Protein AF-A0A8X6H5U4-F1 (afdb_monomer_lite)

pLDDT: mean 85.16, std 11.19, range [46.5, 97.88]

Foldseek 3Di:
DDWDAAPVDGDIDPDPVVNQVCCCPPVVDRDADWAAALVDGDTHRDPVRNQVCCCVVVVFHFDKDKDKDQAPVVVVVVQVVCCVVQVWHWAFPDDWDQDPQRKTKTKTATQQAAADDPPDPDPDPADPVGDSHSNHGWSFMWIWIQHPSRMIMIITGHDTGNDDRDNVSHDDDPVNVVVVVVCVVVVPPPVVVVVVVVVVD

Secondary structure (DSSP, 8-state):
---EE-SSSS-EESSHHHHHHHHHHHS-------EE-SSSS-EESSHHHHHHHHHHHH-----EEEEEESSHHHHHHHHHHHHHHTT--EE--S--EE-TTS-EEEEEEETT-B-----SS------TT--S--SB----EEEEEE-TT--EEEEEE----S----GGGSPPPHHHHHHHHHHHHTT--HHHHHHHHHTT-

Radius of gyration: 21.51 Å; chains: 1; bounding box: 61×46×47 Å

Sequence (201 aa):
MGSFKCVECDKTFSTVSYLYRHAKLIHKVSINKQVRCNICSVELISKKALEDHVDLAHNITIEKDTHNFNTLEDFKLWKETIEKQTTSLYVKNTGSKSDKTGGTIAYFYCHRNGYYNTAGDKKRNMEMAGSNKINGNCPSKMKVYEDMESKVTVEFTKTRVGHGINLGRMKITREEKEDIARKLENKIPIEAILDDIRNSV

Organism: Trichonephila clavata (NCBI:txid2740835)

Structure (mmCIF, N/CA/C/O backbone):
data_AF-A0A8X6H5U4-F1
#
_entry.id   AF-A0A8X6H5U4-F1
#
loop_
_atom_site.group_PDB
_atom_site.id
_atom_site.type_symbol
_atom_site.label_atom_id
_atom_site.label_alt_id
_atom_site.label_comp_id
_atom_site.label_asym_id
_atom_site.label_entity_id
_atom_site.label_seq_id
_atom_site.pdbx_PDB_ins_code
_atom_site.Cartn_x
_atom_site.Cartn_y
_atom_site.Cartn_z
_atom_site.occupancy
_atom_site.B_iso_or_equiv
_atom_site.auth_seq_id
_atom_site.auth_comp_id
_atom_site.auth_asym_id
_atom_site.auth_atom_id
_atom_site.pdbx_PDB_model_num
ATOM 1 N N . MET A 1 1 ? 22.914 -20.103 6.605 1.00 47.78 1 MET A N 1
ATOM 2 C CA . MET A 1 1 ? 22.941 -18.774 5.947 1.00 47.78 1 MET A CA 1
ATOM 3 C C . MET A 1 1 ? 23.185 -19.001 4.464 1.00 47.78 1 MET A C 1
ATOM 5 O O . MET A 1 1 ? 24.172 -19.644 4.145 1.00 47.78 1 MET A O 1
ATOM 9 N N . GLY A 1 2 ? 22.284 -18.570 3.578 1.00 61.31 2 GLY A N 1
ATOM 10 C CA . GLY A 1 2 ? 22.500 -18.711 2.131 1.00 61.31 2 GLY A CA 1
ATOM 11 C C . GLY A 1 2 ? 23.544 -17.708 1.634 1.00 61.31 2 GLY A C 1
ATOM 12 O O . GLY A 1 2 ? 23.482 -16.540 2.012 1.00 61.31 2 GLY A O 1
ATOM 13 N N . SER A 1 3 ? 24.504 -18.156 0.824 1.00 82.12 3 SER A N 1
ATOM 14 C CA . SER A 1 3 ? 25.448 -17.293 0.108 1.00 82.12 3 SER A CA 1
ATOM 15 C C . SER A 1 3 ? 24.940 -17.021 -1.312 1.00 82.12 3 SER A C 1
ATOM 17 O O . SER A 1 3 ? 24.293 -17.866 -1.927 1.00 82.12 3 SER A O 1
ATOM 19 N N . PHE A 1 4 ? 25.208 -15.824 -1.837 1.00 87.69 4 PHE A N 1
ATOM 20 C CA . PHE A 1 4 ? 24.805 -15.413 -3.185 1.00 87.69 4 PHE A CA 1
ATOM 21 C C . PHE A 1 4 ? 26.043 -15.325 -4.077 1.00 87.69 4 PHE A C 1
ATOM 23 O O . PHE A 1 4 ? 26.918 -14.493 -3.826 1.00 87.69 4 PHE A O 1
ATOM 30 N N . LYS A 1 5 ? 26.135 -16.196 -5.087 1.00 91.06 5 LYS A N 1
ATOM 31 C CA . LYS A 1 5 ? 27.271 -16.269 -6.018 1.00 91.06 5 LYS A CA 1
ATOM 32 C C . LYS A 1 5 ? 27.076 -15.308 -7.194 1.00 91.06 5 LYS A C 1
ATOM 34 O O . LYS A 1 5 ? 25.962 -15.169 -7.697 1.00 91.06 5 LYS A O 1
ATOM 39 N N . CYS A 1 6 ? 28.146 -14.639 -7.613 1.00 90.19 6 CYS A N 1
ATOM 40 C CA . CYS A 1 6 ? 28.154 -13.878 -8.857 1.00 90.19 6 CYS A CA 1
ATOM 41 C C . CYS A 1 6 ? 28.125 -14.821 -10.066 1.00 90.19 6 CYS A C 1
ATOM 43 O O . CYS A 1 6 ? 28.680 -15.913 -10.025 1.00 90.19 6 CYS A O 1
ATOM 45 N N . VAL A 1 7 ? 27.441 -14.412 -11.134 1.00 88.19 7 VAL A N 1
ATOM 46 C CA . VAL A 1 7 ? 27.374 -15.192 -12.382 1.00 88.19 7 VAL A CA 1
ATOM 47 C C . VAL A 1 7 ? 28.554 -14.896 -13.310 1.00 88.19 7 VAL A C 1
ATOM 49 O O . VAL A 1 7 ? 28.937 -15.747 -14.097 1.00 88.19 7 VAL A O 1
ATOM 52 N N . GLU A 1 8 ? 29.172 -13.723 -13.151 1.00 90.69 8 GLU A N 1
ATOM 53 C CA . GLU A 1 8 ? 30.307 -13.258 -13.958 1.00 90.69 8 GLU A CA 1
ATOM 54 C C . GLU A 1 8 ? 31.671 -13.566 -13.306 1.00 90.69 8 GLU A C 1
ATOM 56 O O . GLU A 1 8 ? 32.719 -13.337 -13.906 1.00 90.69 8 GLU A O 1
ATOM 61 N N . CYS A 1 9 ? 31.688 -14.027 -12.048 1.00 93.50 9 CYS A N 1
ATOM 62 C CA . CYS A 1 9 ? 32.903 -14.475 -11.362 1.00 93.50 9 CYS A CA 1
ATOM 63 C C . CYS A 1 9 ? 32.597 -15.378 -10.158 1.00 93.50 9 CYS A C 1
ATOM 65 O O . CYS A 1 9 ? 31.467 -15.458 -9.688 1.00 93.50 9 CYS A O 1
ATOM 67 N N . ASP A 1 10 ? 33.621 -15.996 -9.570 1.00 92.25 10 ASP A N 1
ATOM 68 C CA . ASP A 1 10 ? 33.448 -16.926 -8.446 1.00 92.25 10 ASP A CA 1
ATOM 69 C C . ASP A 1 10 ? 33.247 -16.272 -7.068 1.00 92.25 10 ASP A C 1
ATOM 71 O O . ASP A 1 10 ? 33.235 -16.958 -6.045 1.00 92.25 10 ASP A O 1
ATOM 75 N N . LYS A 1 11 ? 33.048 -14.949 -7.000 1.00 92.88 11 LYS A N 1
ATOM 76 C CA . LYS A 1 11 ? 32.816 -14.271 -5.717 1.00 92.88 11 LYS A CA 1
ATOM 77 C C . LYS A 1 11 ? 31.435 -14.594 -5.147 1.00 92.88 11 LYS A C 1
ATOM 79 O O . LYS A 1 11 ? 30.414 -14.501 -5.827 1.00 92.88 11 LYS A O 1
ATOM 84 N N . THR A 1 12 ? 31.407 -14.879 -3.849 1.00 94.00 12 THR A N 1
ATOM 85 C CA . THR A 1 12 ? 30.191 -15.090 -3.053 1.00 94.00 12 THR A CA 1
ATOM 86 C C . THR A 1 12 ? 29.994 -13.993 -2.019 1.00 94.00 12 THR A C 1
ATOM 88 O O . THR A 1 12 ? 30.946 -13.520 -1.401 1.00 94.00 12 THR A O 1
ATOM 91 N N . PHE A 1 13 ? 28.736 -13.625 -1.787 1.00 92.81 13 PHE A N 1
ATOM 92 C CA . PHE A 1 13 ? 28.345 -12.554 -0.875 1.00 92.81 13 PHE A CA 1
ATOM 93 C C . PHE A 1 13 ? 27.342 -13.050 0.166 1.00 92.81 13 PHE A C 1
ATOM 95 O O . PHE A 1 13 ? 26.523 -13.927 -0.105 1.00 92.81 13 PHE A O 1
ATOM 102 N N . SER A 1 14 ? 27.375 -12.448 1.356 1.00 91.12 14 SER A N 1
ATOM 103 C CA . SER A 1 14 ? 26.458 -12.763 2.461 1.00 91.12 14 SER A CA 1
ATOM 104 C C . SER A 1 14 ? 25.046 -12.204 2.265 1.00 91.12 14 SER A C 1
ATOM 106 O O . SER A 1 14 ? 24.105 -12.658 2.909 1.00 91.12 14 SER A O 1
ATOM 108 N N . THR A 1 15 ? 24.878 -11.215 1.380 1.00 86.75 15 THR A N 1
ATOM 109 C CA . THR A 1 15 ? 23.574 -10.637 1.041 1.00 86.75 15 THR A CA 1
ATOM 110 C C . THR A 1 15 ? 23.470 -10.345 -0.451 1.00 86.75 15 THR A C 1
ATOM 112 O O . THR A 1 15 ? 24.461 -10.027 -1.115 1.00 86.75 15 THR A O 1
ATOM 115 N N . VAL A 1 16 ? 22.239 -10.379 -0.959 1.00 85.38 16 VAL A N 1
ATOM 116 C CA . VAL A 1 16 ? 21.905 -10.009 -2.341 1.00 85.38 16 VAL A CA 1
ATOM 117 C C . VAL A 1 16 ? 22.344 -8.575 -2.662 1.00 85.38 16 VAL A C 1
ATOM 119 O O . VAL A 1 16 ? 22.882 -8.317 -3.733 1.00 85.38 16 VAL A O 1
ATOM 122 N N . SER A 1 17 ? 22.181 -7.637 -1.723 1.00 87.12 17 SER A N 1
ATOM 123 C CA . SER A 1 17 ? 22.565 -6.233 -1.918 1.00 87.12 17 SER A CA 1
ATOM 124 C C . SER A 1 17 ? 24.063 -6.066 -2.184 1.00 87.12 17 SER A C 1
ATOM 126 O O . SER A 1 17 ? 24.455 -5.256 -3.025 1.00 87.12 17 SER A O 1
ATOM 128 N N . TYR A 1 18 ? 24.911 -6.842 -1.497 1.00 90.44 18 TYR A N 1
ATOM 129 C CA . TYR A 1 18 ? 26.354 -6.821 -1.742 1.00 90.44 18 TYR A CA 1
ATOM 130 C C . TYR A 1 18 ? 26.725 -7.437 -3.085 1.00 90.44 18 TYR A C 1
ATOM 132 O O . TYR A 1 18 ? 27.570 -6.868 -3.776 1.00 90.44 18 TYR A O 1
ATOM 140 N N . LEU A 1 19 ? 26.054 -8.522 -3.484 1.00 91.44 19 LEU A N 1
ATOM 141 C CA . LEU A 1 19 ? 26.209 -9.087 -4.821 1.00 91.44 19 LEU A CA 1
ATOM 142 C C . LEU A 1 19 ? 25.845 -8.057 -5.901 1.00 91.44 19 LEU A C 1
ATOM 144 O O . LEU A 1 19 ? 26.626 -7.839 -6.819 1.00 91.44 19 LEU A O 1
ATOM 148 N N . TYR A 1 20 ? 24.696 -7.387 -5.781 1.00 89.31 20 TYR A N 1
ATOM 149 C CA . TYR A 1 20 ? 24.245 -6.397 -6.767 1.00 89.31 20 TYR A CA 1
ATOM 150 C C . TYR A 1 20 ? 25.201 -5.209 -6.864 1.00 89.31 20 TYR A C 1
ATOM 152 O O . TYR A 1 20 ? 25.536 -4.763 -7.961 1.00 89.31 20 TYR A O 1
ATOM 160 N N . ARG A 1 21 ? 25.701 -4.722 -5.720 1.00 90.06 21 ARG A N 1
ATOM 161 C CA . ARG A 1 21 ? 26.734 -3.679 -5.692 1.00 90.06 21 ARG A CA 1
ATOM 162 C C . ARG A 1 21 ? 28.015 -4.145 -6.384 1.00 90.06 21 ARG A C 1
ATOM 164 O O . ARG A 1 21 ? 28.599 -3.380 -7.143 1.00 90.06 21 ARG A O 1
ATOM 171 N N . HIS A 1 22 ? 28.444 -5.379 -6.136 1.00 93.00 22 HIS A N 1
ATOM 172 C CA . HIS A 1 22 ? 29.611 -5.963 -6.791 1.00 93.00 22 HIS A CA 1
ATOM 173 C C . HIS A 1 22 ? 29.419 -6.086 -8.308 1.00 93.00 22 HIS A C 1
ATOM 175 O O . HIS A 1 22 ? 30.271 -5.608 -9.052 1.00 93.00 22 HIS A O 1
ATOM 181 N N . ALA A 1 23 ? 28.295 -6.644 -8.762 1.00 89.75 23 ALA A N 1
ATOM 182 C CA . ALA A 1 23 ? 27.964 -6.765 -10.179 1.00 89.75 23 ALA A CA 1
ATOM 183 C C . ALA A 1 23 ? 27.982 -5.400 -10.878 1.00 89.75 23 ALA A C 1
ATOM 185 O O . ALA A 1 23 ? 28.600 -5.247 -11.931 1.00 89.75 23 ALA A O 1
ATOM 186 N N . LYS A 1 24 ? 27.412 -4.375 -10.232 1.00 89.75 24 LYS A N 1
ATOM 187 C CA . LYS A 1 24 ? 27.393 -3.010 -10.764 1.00 89.75 24 LYS A CA 1
ATOM 188 C C . LYS A 1 24 ? 28.786 -2.391 -10.864 1.00 89.75 24 LYS A C 1
ATOM 190 O O . LYS A 1 24 ? 29.084 -1.751 -11.863 1.00 89.75 24 LYS A O 1
ATOM 195 N N . LEU A 1 25 ? 29.623 -2.531 -9.837 1.00 93.44 25 LEU A N 1
ATOM 196 C CA . LEU A 1 25 ? 30.923 -1.851 -9.789 1.00 93.44 25 LEU A CA 1
ATOM 197 C C . LEU A 1 25 ? 32.017 -2.584 -10.570 1.00 93.44 25 LEU A C 1
ATOM 199 O O . LEU A 1 25 ? 32.855 -1.935 -11.185 1.00 93.44 25 LEU A O 1
ATOM 203 N N . ILE A 1 26 ? 32.020 -3.917 -10.534 1.00 95.12 26 ILE A N 1
ATOM 204 C CA . ILE A 1 26 ? 33.092 -4.740 -11.111 1.00 95.12 26 ILE A CA 1
ATOM 205 C C . ILE A 1 26 ? 32.745 -5.188 -12.526 1.00 95.12 26 ILE A C 1
ATOM 207 O O . ILE A 1 26 ? 33.580 -5.102 -13.418 1.00 95.12 26 ILE A O 1
ATOM 211 N N . HIS A 1 27 ? 31.504 -5.623 -12.740 1.00 92.38 27 HIS A N 1
ATOM 212 C CA . HIS A 1 27 ? 31.062 -6.159 -14.027 1.00 92.38 27 HIS A CA 1
ATOM 213 C C . HIS A 1 27 ? 30.273 -5.135 -14.852 1.00 92.38 27 HIS A C 1
ATOM 215 O O . HIS A 1 27 ? 29.915 -5.412 -15.989 1.00 92.38 27 HIS A O 1
ATOM 221 N N . LYS A 1 28 ? 29.988 -3.945 -14.295 1.00 86.81 28 LYS A N 1
ATOM 222 C CA . LYS A 1 28 ? 29.096 -2.935 -14.895 1.00 86.81 28 LYS A CA 1
ATOM 223 C C . LYS A 1 28 ? 27.691 -3.483 -15.205 1.00 86.81 28 LYS A C 1
ATOM 225 O O . LYS A 1 28 ? 26.947 -2.890 -15.980 1.00 86.81 28 LYS A O 1
ATOM 230 N N . VAL A 1 29 ? 27.299 -4.573 -14.537 1.00 79.81 29 VAL A N 1
ATOM 231 C CA . VAL A 1 29 ? 25.990 -5.223 -14.670 1.00 79.81 29 VAL A CA 1
ATOM 232 C C . VAL A 1 29 ? 25.052 -4.681 -13.597 1.00 79.81 29 VAL A C 1
ATOM 234 O O . VAL A 1 29 ? 25.285 -4.842 -12.399 1.00 79.81 29 VAL A O 1
ATOM 237 N N . SER A 1 30 ? 23.958 -4.045 -14.014 1.00 75.38 30 SER A N 1
ATOM 238 C CA . SER A 1 30 ? 22.922 -3.584 -13.086 1.00 75.38 30 SER A CA 1
ATOM 239 C C . SER A 1 30 ? 21.895 -4.685 -12.846 1.00 75.38 30 SER A C 1
ATOM 241 O O . SER A 1 30 ? 20.936 -4.828 -13.599 1.00 75.38 30 SER A O 1
ATOM 243 N N . ILE A 1 31 ? 22.085 -5.450 -11.770 1.00 70.81 31 ILE A N 1
ATOM 244 C CA . 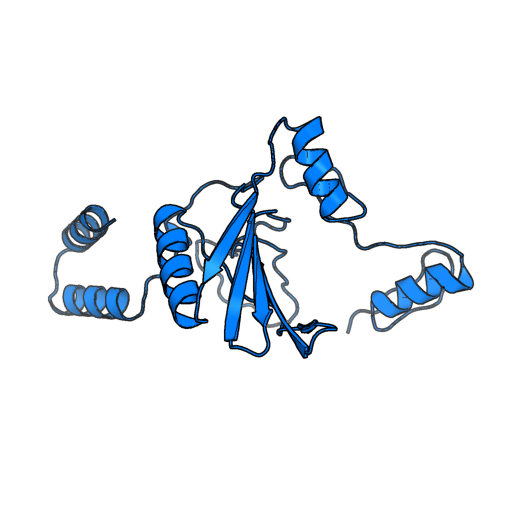ILE A 1 31 ? 21.088 -6.417 -11.305 1.00 70.81 31 ILE A CA 1
ATOM 245 C C . ILE A 1 31 ? 20.089 -5.672 -10.417 1.00 70.81 31 ILE A C 1
ATOM 247 O O . ILE A 1 31 ? 20.392 -5.315 -9.278 1.00 70.81 31 ILE A O 1
ATOM 251 N N . ASN A 1 32 ? 18.904 -5.398 -10.959 1.00 69.25 32 ASN A N 1
ATOM 252 C CA . ASN A 1 32 ? 17.828 -4.741 -10.228 1.00 69.25 32 ASN A CA 1
ATOM 253 C C . ASN A 1 32 ? 16.834 -5.777 -9.715 1.00 69.25 32 ASN A C 1
ATOM 255 O O . ASN A 1 32 ? 16.507 -6.741 -10.403 1.00 69.25 32 ASN A O 1
ATOM 259 N N . LYS A 1 33 ? 16.303 -5.545 -8.512 1.00 71.94 33 LYS A N 1
ATOM 260 C CA . LYS A 1 33 ? 15.167 -6.319 -8.019 1.00 71.94 33 LYS A CA 1
ATOM 261 C C . LYS A 1 33 ? 13.968 -6.040 -8.926 1.00 71.94 33 LYS A C 1
ATOM 263 O O . LYS A 1 33 ? 13.399 -4.952 -8.863 1.00 71.94 33 LYS A O 1
ATOM 268 N N . GLN A 1 34 ? 13.604 -7.015 -9.750 1.00 80.50 34 GLN A N 1
ATOM 269 C CA . GLN A 1 34 ? 12.441 -6.911 -10.617 1.00 80.50 34 GLN A CA 1
ATOM 270 C C . GLN A 1 34 ? 11.140 -7.016 -9.813 1.00 80.50 34 GLN A C 1
ATOM 272 O O . GLN A 1 34 ? 11.078 -7.596 -8.723 1.00 80.50 34 GLN A O 1
ATOM 277 N N . VAL A 1 35 ? 10.092 -6.417 -10.361 1.00 83.31 35 VAL A N 1
ATOM 278 C CA . VAL A 1 35 ? 8.726 -6.464 -9.857 1.00 83.31 35 VAL A CA 1
ATOM 279 C C . VAL A 1 35 ? 7.889 -7.203 -10.890 1.00 83.31 35 VAL A C 1
ATOM 281 O O . VAL A 1 35 ? 7.724 -6.727 -12.008 1.00 83.31 35 VAL A O 1
ATOM 284 N N . ARG A 1 36 ? 7.372 -8.372 -10.518 1.00 85.50 36 ARG A N 1
ATOM 285 C CA . ARG A 1 36 ? 6.518 -9.179 -11.389 1.00 85.50 36 ARG A CA 1
ATOM 286 C C . ARG A 1 36 ? 5.083 -8.643 -11.417 1.00 85.50 36 ARG A C 1
ATOM 288 O O . ARG A 1 36 ? 4.569 -8.216 -10.378 1.00 85.50 36 ARG A O 1
ATOM 295 N N . CYS A 1 37 ? 4.454 -8.673 -12.590 1.00 86.38 37 CYS A N 1
ATOM 296 C CA . CYS A 1 37 ? 3.019 -8.443 -12.741 1.00 86.38 37 CYS A CA 1
ATOM 297 C C . CYS A 1 37 ? 2.211 -9.604 -12.134 1.00 86.38 37 CYS A C 1
ATOM 299 O O . CYS A 1 37 ? 2.644 -10.749 -12.136 1.00 86.38 37 CYS A O 1
ATOM 301 N N . ASN A 1 38 ? 1.029 -9.317 -11.586 1.00 83.81 38 ASN A N 1
ATOM 302 C CA . ASN A 1 38 ? 0.162 -10.363 -11.018 1.00 83.81 38 ASN A CA 1
ATOM 303 C C . ASN A 1 38 ? -0.894 -10.871 -12.003 1.00 83.81 38 ASN A C 1
ATOM 305 O O . ASN A 1 38 ? -1.646 -11.776 -11.659 1.00 83.81 38 ASN A O 1
ATOM 309 N N . ILE A 1 39 ? -0.999 -10.251 -13.179 1.00 86.69 39 ILE A N 1
ATOM 310 C CA . ILE A 1 39 ? -1.918 -10.670 -14.244 1.00 86.69 39 ILE A CA 1
ATOM 311 C C . ILE A 1 39 ? -1.167 -11.520 -15.274 1.00 86.69 39 ILE A C 1
ATOM 313 O O . ILE A 1 39 ? -1.712 -12.486 -15.796 1.00 86.69 39 ILE A O 1
ATOM 317 N N . CYS A 1 40 ? 0.100 -11.196 -15.535 1.00 87.31 40 CYS A N 1
ATOM 318 C CA . CYS A 1 40 ? 0.956 -11.915 -16.473 1.00 87.31 40 CYS A CA 1
ATOM 319 C C . CYS A 1 40 ? 2.361 -12.143 -15.894 1.00 87.31 40 CYS A C 1
ATOM 321 O O . CYS A 1 40 ? 2.711 -11.617 -14.842 1.00 87.31 40 CYS A O 1
ATOM 323 N N . SER A 1 41 ? 3.201 -12.909 -16.590 1.00 83.94 41 SER A N 1
ATOM 324 C CA . SER A 1 41 ? 4.548 -13.271 -16.119 1.00 83.94 41 SER A CA 1
ATOM 325 C C . SER A 1 41 ? 5.631 -12.216 -16.386 1.00 83.94 41 SER A C 1
ATOM 327 O O . SER A 1 41 ? 6.810 -12.510 -16.210 1.00 83.94 41 SER A O 1
ATOM 329 N N . VAL A 1 42 ? 5.264 -11.000 -16.807 1.00 86.50 42 VAL A N 1
ATOM 330 C CA . VAL A 1 42 ? 6.232 -9.937 -17.121 1.00 86.50 42 VAL A CA 1
ATOM 331 C C . VAL A 1 42 ? 6.901 -9.423 -15.843 1.00 86.50 42 VAL A C 1
ATOM 333 O O . VAL A 1 42 ? 6.251 -9.173 -14.824 1.00 86.50 42 VAL A O 1
ATOM 336 N N . GLU A 1 43 ? 8.218 -9.241 -15.914 1.00 88.00 43 GLU A N 1
ATOM 337 C CA . GLU A 1 43 ? 9.061 -8.730 -14.836 1.00 88.00 43 GLU A CA 1
ATOM 338 C C . GLU A 1 43 ? 9.595 -7.340 -15.191 1.00 88.00 43 GLU A C 1
ATOM 340 O O . GLU A 1 43 ? 10.235 -7.141 -16.221 1.00 88.00 43 GLU A O 1
ATOM 345 N N . LEU A 1 44 ? 9.310 -6.357 -14.336 1.00 88.06 44 LEU A N 1
ATOM 346 C CA . LEU A 1 44 ? 9.569 -4.944 -14.594 1.00 88.06 44 LEU A CA 1
ATOM 347 C C . LEU A 1 44 ? 10.648 -4.405 -13.659 1.00 88.06 44 LEU A C 1
ATOM 349 O O . LEU A 1 44 ? 10.784 -4.828 -12.513 1.00 88.06 44 LEU A O 1
ATOM 353 N N . ILE A 1 45 ? 11.393 -3.404 -14.120 1.00 84.56 45 ILE A N 1
ATOM 354 C CA . ILE A 1 45 ? 12.518 -2.824 -13.371 1.00 84.56 45 ILE A CA 1
ATOM 355 C C . ILE A 1 45 ? 12.099 -1.975 -12.160 1.00 84.56 45 ILE A C 1
ATOM 357 O O . ILE A 1 45 ? 12.930 -1.657 -11.312 1.00 84.56 45 ILE A O 1
ATOM 361 N N . SER A 1 46 ? 10.831 -1.560 -12.073 1.00 85.88 46 SER A N 1
ATOM 362 C CA . SER A 1 46 ? 10.343 -0.707 -10.988 1.00 85.88 46 SER A CA 1
ATOM 363 C C . SER A 1 46 ? 8.834 -0.837 -10.774 1.00 85.88 46 SER A C 1
ATOM 365 O O . SER A 1 46 ? 8.103 -1.316 -11.638 1.00 85.88 46 SER A O 1
ATOM 367 N N . LYS A 1 47 ? 8.344 -0.355 -9.622 1.00 84.56 47 LYS A N 1
ATOM 368 C CA . LYS A 1 47 ? 6.898 -0.287 -9.343 1.00 84.56 47 LYS A CA 1
ATOM 369 C C . LYS A 1 47 ? 6.157 0.674 -10.276 1.00 84.56 47 LYS A C 1
ATOM 371 O O . LYS A 1 47 ? 5.014 0.398 -10.603 1.00 84.56 47 LYS A O 1
ATOM 376 N N . LYS A 1 48 ? 6.791 1.775 -10.697 1.00 88.69 48 LYS A N 1
ATOM 377 C CA . LYS A 1 48 ? 6.190 2.718 -11.651 1.00 88.69 48 LYS A CA 1
ATOM 378 C C . LYS A 1 48 ? 6.049 2.071 -13.029 1.00 88.69 48 LYS A C 1
ATOM 380 O O . LYS A 1 48 ? 4.963 2.095 -13.582 1.00 88.69 48 LYS A O 1
ATOM 385 N N . ALA A 1 49 ? 7.089 1.374 -13.491 1.00 90.38 49 ALA A N 1
ATOM 386 C CA . ALA A 1 49 ? 7.020 0.598 -14.727 1.00 90.38 49 ALA A CA 1
ATOM 387 C C . ALA A 1 49 ? 5.934 -0.492 -14.675 1.00 90.38 49 ALA A C 1
ATOM 389 O O . ALA A 1 49 ? 5.299 -0.764 -15.684 1.00 90.38 49 ALA A O 1
ATOM 390 N N . LEU A 1 50 ? 5.689 -1.094 -13.503 1.00 90.38 50 LEU A N 1
ATOM 391 C CA . LEU A 1 50 ? 4.554 -2.001 -13.327 1.00 90.38 50 LEU A CA 1
ATOM 392 C C . LEU A 1 50 ? 3.200 -1.274 -13.418 1.00 90.38 50 LEU A C 1
ATOM 394 O O . LEU A 1 50 ? 2.297 -1.807 -14.048 1.00 90.38 50 LEU A O 1
ATOM 398 N N . GLU A 1 51 ? 3.042 -0.103 -12.789 1.00 90.69 51 GLU A N 1
ATOM 399 C CA . GLU A 1 51 ? 1.810 0.703 -12.902 1.00 90.69 51 GLU A CA 1
ATOM 400 C C . GLU A 1 51 ? 1.510 1.025 -14.379 1.00 90.69 51 GLU A C 1
ATOM 402 O O . GLU A 1 51 ? 0.393 0.791 -14.829 1.00 90.69 51 GLU A O 1
ATOM 407 N N . ASP A 1 52 ? 2.521 1.453 -15.141 1.00 92.00 52 ASP A N 1
ATOM 408 C CA . ASP A 1 52 ? 2.384 1.776 -16.570 1.00 92.00 52 ASP A CA 1
ATOM 409 C C . ASP A 1 52 ? 2.098 0.525 -17.420 1.00 92.00 52 ASP A C 1
ATOM 411 O O . ASP A 1 52 ? 1.257 0.544 -18.314 1.00 92.00 52 ASP A O 1
ATOM 415 N N . HIS A 1 53 ? 2.761 -0.596 -17.118 1.00 92.69 53 HIS A N 1
ATOM 416 C CA . HIS A 1 53 ? 2.502 -1.877 -17.775 1.00 92.69 53 HIS A CA 1
ATOM 417 C C . HIS A 1 53 ? 1.055 -2.341 -17.577 1.00 92.69 53 HIS A C 1
ATOM 419 O O . HIS A 1 53 ? 0.445 -2.842 -18.515 1.00 92.69 53 HIS A O 1
ATOM 425 N N . VAL A 1 54 ? 0.505 -2.194 -16.371 1.00 91.88 54 VAL A N 1
ATOM 426 C CA . VAL A 1 54 ? -0.868 -2.621 -16.078 1.00 91.88 54 VAL A CA 1
ATOM 427 C C . VAL A 1 54 ? -1.891 -1.771 -16.836 1.00 91.88 54 VAL A C 1
ATOM 429 O O . VAL A 1 54 ? -2.866 -2.317 -17.350 1.00 91.88 54 VAL A O 1
ATOM 432 N N . ASP A 1 55 ? -1.643 -0.471 -16.969 1.00 93.00 55 ASP A N 1
ATOM 433 C CA . ASP A 1 55 ? -2.498 0.418 -17.758 1.00 93.00 55 ASP A CA 1
ATOM 434 C C . ASP A 1 55 ? -2.447 0.051 -19.250 1.00 93.00 55 ASP A 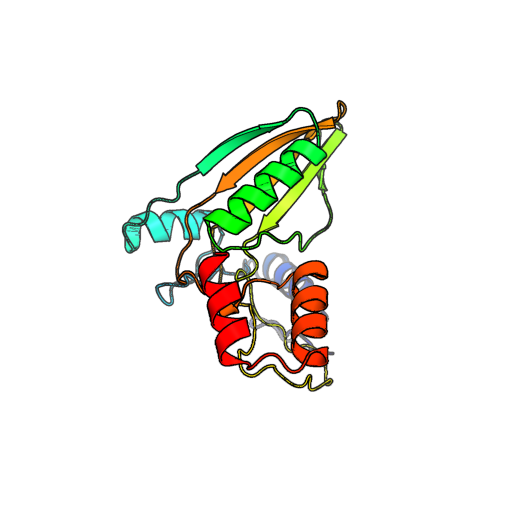C 1
ATOM 436 O O . ASP A 1 55 ? -3.476 -0.226 -19.858 1.00 93.00 55 ASP A O 1
ATOM 440 N N . LEU A 1 56 ? -1.247 -0.090 -19.823 1.00 93.75 56 LEU A N 1
ATOM 441 C CA . LEU A 1 56 ? -1.072 -0.322 -21.264 1.00 93.75 56 LEU A CA 1
ATOM 442 C C . LEU A 1 56 ? -1.381 -1.756 -21.721 1.00 93.75 56 LEU A C 1
ATOM 444 O O . LEU A 1 56 ? -1.929 -1.953 -22.801 1.00 93.75 56 LEU A O 1
ATOM 448 N N . ALA A 1 57 ? -0.993 -2.769 -20.943 1.00 93.50 57 ALA A N 1
ATOM 449 C CA . ALA A 1 57 ? -1.095 -4.176 -21.347 1.00 93.50 57 ALA A CA 1
ATOM 450 C C . ALA A 1 57 ? -2.354 -4.872 -20.817 1.00 93.50 57 ALA A C 1
ATOM 452 O O . ALA A 1 57 ? -2.729 -5.933 -21.320 1.00 93.50 57 ALA A O 1
ATOM 453 N N . HIS A 1 58 ? -2.983 -4.315 -19.780 1.00 92.38 58 HIS A N 1
ATOM 454 C CA . HIS A 1 58 ? -4.180 -4.890 -19.164 1.00 92.38 58 HIS A CA 1
ATOM 455 C C . HIS A 1 58 ? -5.370 -3.931 -19.149 1.00 92.38 58 HIS A C 1
ATOM 457 O O . HIS A 1 58 ? -6.441 -4.340 -18.711 1.00 92.38 58 HIS A O 1
ATOM 463 N N . ASN A 1 59 ? -5.211 -2.703 -19.658 1.00 92.50 59 ASN A N 1
ATOM 464 C CA . ASN A 1 59 ? -6.269 -1.698 -19.745 1.00 92.50 59 ASN A CA 1
ATOM 465 C C . ASN A 1 59 ? -6.901 -1.395 -18.372 1.00 92.50 59 ASN A C 1
ATOM 467 O O . ASN A 1 59 ? -8.115 -1.217 -18.249 1.00 92.50 59 ASN A O 1
ATOM 471 N N . ILE A 1 60 ? -6.064 -1.398 -17.327 1.00 91.31 60 ILE A N 1
ATOM 472 C CA . ILE A 1 60 ? -6.453 -1.116 -15.943 1.00 91.31 60 ILE A CA 1
ATOM 473 C C . ILE A 1 60 ? -5.761 0.168 -15.496 1.00 91.31 60 ILE A C 1
ATOM 475 O O . ILE A 1 60 ? -4.576 0.172 -15.153 1.00 91.31 60 ILE A O 1
ATOM 479 N N . THR A 1 61 ? -6.534 1.243 -15.414 1.00 92.56 61 THR A N 1
ATOM 480 C CA . THR A 1 61 ? -6.034 2.536 -14.956 1.00 92.56 61 THR A CA 1
ATOM 481 C C . THR A 1 61 ? -5.867 2.559 -13.438 1.00 92.56 61 THR A C 1
ATOM 483 O O . THR A 1 61 ? -6.757 2.188 -12.667 1.00 92.56 61 THR A O 1
ATOM 486 N N . ILE A 1 62 ? -4.688 2.994 -12.991 1.00 91.62 62 ILE A N 1
ATOM 487 C CA . ILE A 1 62 ? -4.355 3.116 -11.571 1.00 91.62 62 ILE A CA 1
ATOM 488 C C . ILE A 1 62 ? -4.877 4.454 -11.041 1.00 91.62 62 ILE A C 1
ATOM 490 O O . ILE A 1 62 ? -4.251 5.497 -11.221 1.00 91.62 62 ILE A O 1
ATOM 494 N N . GLU A 1 63 ? -6.004 4.406 -10.341 1.00 93.19 63 GLU A N 1
ATOM 495 C CA . GLU A 1 63 ? -6.651 5.567 -9.743 1.00 93.19 63 GLU A CA 1
ATOM 496 C C . GLU A 1 63 ? -5.984 5.964 -8.420 1.00 93.19 63 GLU A C 1
ATOM 498 O O . GLU A 1 63 ? -5.651 5.114 -7.577 1.00 93.19 63 GLU A O 1
ATOM 503 N N . LYS A 1 64 ? -5.797 7.276 -8.242 1.00 94.62 64 LYS A N 1
ATOM 504 C CA . LYS A 1 64 ? -5.135 7.875 -7.082 1.00 94.62 64 LYS A CA 1
ATOM 505 C C . LYS A 1 64 ? -5.940 9.068 -6.579 1.00 94.62 64 LYS A C 1
ATOM 507 O O . LYS A 1 64 ? -6.274 9.937 -7.374 1.00 94.62 64 LYS A O 1
ATOM 512 N N . ASP A 1 65 ? -6.161 9.117 -5.273 1.00 96.25 65 ASP A N 1
ATOM 513 C CA . ASP A 1 65 ? -6.877 10.188 -4.583 1.00 96.25 65 ASP A CA 1
ATOM 514 C C . ASP A 1 65 ? -5.974 10.809 -3.506 1.00 96.25 65 ASP A C 1
ATOM 516 O O . ASP A 1 65 ? -5.129 10.122 -2.922 1.00 96.25 65 ASP A O 1
ATOM 520 N N . THR A 1 66 ? -6.149 12.103 -3.233 1.00 97.75 66 THR A N 1
ATOM 521 C CA . THR A 1 66 ? -5.421 12.810 -2.169 1.00 97.75 66 THR A CA 1
ATOM 522 C C . THR A 1 66 ? -6.388 13.229 -1.073 1.00 97.75 66 THR A C 1
ATOM 524 O O . THR A 1 66 ? -7.396 13.878 -1.344 1.00 97.75 66 THR A O 1
ATOM 527 N N . HIS A 1 67 ? -6.054 12.900 0.171 1.00 97.44 67 HIS A N 1
ATOM 528 C CA . HIS A 1 67 ? -6.835 13.256 1.352 1.00 97.44 67 HIS A CA 1
ATOM 529 C C . HIS A 1 67 ? -5.977 14.032 2.344 1.00 97.44 67 HIS A C 1
ATOM 531 O O . HIS A 1 67 ? -4.791 13.745 2.497 1.00 97.44 67 HIS A O 1
ATOM 537 N N . ASN A 1 68 ? -6.581 15.000 3.026 1.00 97.62 68 ASN A N 1
ATOM 538 C CA . ASN A 1 68 ? -5.917 15.804 4.045 1.00 97.62 68 ASN A CA 1
ATOM 539 C C . ASN A 1 68 ? -6.681 15.677 5.356 1.00 97.62 68 ASN A C 1
ATOM 541 O O . ASN A 1 68 ? -7.911 15.708 5.367 1.00 97.62 68 ASN A O 1
ATOM 545 N N . PHE A 1 69 ? -5.937 15.551 6.442 1.00 96.94 69 PHE A N 1
ATOM 546 C CA . PHE A 1 69 ? -6.441 15.362 7.789 1.00 96.94 69 PHE A CA 1
ATOM 547 C C . PHE A 1 69 ? -5.695 16.293 8.737 1.00 96.94 69 PHE A C 1
ATOM 549 O O . PHE A 1 69 ? -4.506 16.564 8.555 1.00 96.94 69 PHE A O 1
ATOM 556 N N . ASN A 1 70 ? -6.395 16.769 9.763 1.00 94.38 70 ASN A N 1
ATOM 557 C CA . ASN A 1 70 ? -5.797 17.652 10.760 1.00 94.38 70 ASN A CA 1
ATOM 558 C C . ASN A 1 70 ? -4.921 16.879 11.744 1.00 94.38 70 ASN A C 1
ATOM 560 O O . ASN A 1 70 ? -3.979 17.444 12.285 1.00 94.38 70 ASN A O 1
ATOM 564 N N . THR A 1 71 ? -5.239 15.603 11.974 1.00 94.38 71 THR A N 1
ATOM 565 C CA . THR A 1 71 ? -4.519 14.747 12.914 1.00 94.38 71 THR A CA 1
ATOM 566 C C . THR A 1 71 ? -4.302 13.340 12.360 1.00 94.38 71 THR A C 1
ATOM 568 O O . THR A 1 71 ? -5.000 12.870 11.454 1.00 94.38 71 THR A O 1
ATOM 571 N N . LEU A 1 72 ? -3.353 12.619 12.962 1.00 94.62 72 LEU A N 1
ATOM 572 C CA . LEU A 1 72 ? -3.138 11.200 12.688 1.00 94.62 72 LEU A CA 1
ATOM 573 C C . LEU A 1 72 ? -4.347 10.329 13.076 1.00 94.62 72 LEU A C 1
ATOM 575 O O . LEU A 1 72 ? -4.571 9.293 12.448 1.00 94.62 72 LEU A O 1
ATOM 579 N N . GLU A 1 73 ? -5.127 10.728 14.083 1.00 95.69 73 GLU A N 1
ATOM 580 C CA . GLU A 1 73 ? -6.326 9.994 14.510 1.00 95.69 73 GLU A CA 1
ATOM 581 C C . GLU A 1 73 ? -7.443 10.072 13.463 1.00 95.69 73 GLU A C 1
ATOM 583 O O . GLU A 1 73 ? -8.024 9.043 13.117 1.00 95.69 73 GLU A O 1
ATOM 588 N N . ASP A 1 74 ? -7.663 11.245 12.861 1.00 96.56 74 ASP A N 1
ATOM 589 C CA . ASP A 1 74 ? -8.633 11.410 11.767 1.00 96.56 74 ASP A CA 1
ATOM 590 C C . ASP A 1 74 ? -8.281 10.508 10.574 1.00 96.56 74 ASP A C 1
ATOM 592 O O . ASP A 1 74 ? -9.140 9.829 10.002 1.00 96.56 74 ASP A O 1
ATOM 596 N N . PHE A 1 75 ? -6.989 10.438 10.232 1.00 97.00 75 PHE A N 1
ATOM 597 C CA . PHE A 1 75 ? -6.491 9.517 9.213 1.00 97.00 75 PHE A CA 1
ATOM 598 C C . PHE A 1 75 ? -6.773 8.053 9.576 1.00 97.00 75 PHE A C 1
ATOM 600 O O . PHE A 1 75 ? -7.182 7.278 8.708 1.00 97.00 75 PHE A O 1
ATOM 607 N N . LYS A 1 76 ? -6.547 7.643 10.831 1.00 95.50 76 LYS A N 1
ATOM 608 C CA . LYS A 1 76 ? -6.791 6.258 11.267 1.00 95.50 76 LYS A CA 1
ATOM 609 C C . LYS A 1 76 ? -8.267 5.889 11.138 1.00 95.50 76 LYS A C 1
ATOM 611 O O . LYS A 1 76 ? -8.558 4.830 10.585 1.00 95.50 76 LYS A O 1
ATOM 616 N N . LEU A 1 77 ? -9.176 6.769 11.557 1.00 95.75 77 LEU A N 1
ATOM 617 C CA . LEU A 1 77 ? -10.621 6.546 11.448 1.00 95.75 77 LEU A CA 1
ATOM 618 C C . LEU A 1 77 ? -11.074 6.444 9.983 1.00 95.75 77 LEU A C 1
ATOM 620 O O . LEU A 1 77 ? -11.824 5.538 9.600 1.00 95.75 77 LEU A O 1
ATOM 624 N N . TRP A 1 78 ? -10.567 7.336 9.128 1.00 96.94 78 TRP A N 1
ATOM 625 C CA . TRP A 1 78 ? -10.807 7.262 7.688 1.00 96.94 78 TRP A CA 1
ATOM 626 C C . TRP A 1 78 ? -10.268 5.957 7.090 1.00 96.94 78 TRP A C 1
ATOM 628 O O . TRP A 1 78 ? -10.969 5.275 6.341 1.00 96.94 78 TRP A O 1
ATOM 638 N N . LYS A 1 79 ? -9.047 5.559 7.459 1.00 95.56 79 LYS A N 1
ATOM 639 C CA . LYS A 1 79 ? -8.429 4.313 6.999 1.00 95.56 79 LYS A CA 1
ATOM 640 C C . LYS A 1 79 ? -9.283 3.103 7.380 1.00 95.56 79 LYS A C 1
ATOM 642 O O . LYS A 1 79 ? -9.503 2.250 6.526 1.00 95.56 79 LYS A O 1
ATOM 647 N N . GLU A 1 80 ? -9.776 3.021 8.613 1.00 92.12 80 GLU A N 1
ATOM 648 C CA . GLU A 1 80 ? -10.662 1.930 9.049 1.00 92.12 80 GLU A CA 1
ATOM 649 C C . GLU A 1 80 ? -11.952 1.873 8.226 1.00 92.12 80 GLU A C 1
ATOM 651 O O . GLU A 1 80 ? -12.386 0.794 7.817 1.00 92.12 80 GLU A O 1
ATOM 656 N N . THR A 1 81 ? -12.531 3.033 7.914 1.00 92.19 81 THR A N 1
ATOM 657 C CA . THR A 1 81 ? -13.717 3.134 7.052 1.00 92.19 81 THR A CA 1
ATOM 658 C C . THR A 1 81 ? -13.432 2.583 5.651 1.00 92.19 81 THR A C 1
ATOM 660 O O . THR A 1 81 ? -14.187 1.751 5.143 1.00 92.19 81 THR A O 1
ATOM 663 N N . ILE A 1 82 ? -12.302 2.967 5.049 1.00 92.44 82 ILE A N 1
ATOM 664 C CA . ILE A 1 82 ? -11.866 2.455 3.741 1.00 92.44 82 ILE A CA 1
ATOM 665 C C . ILE A 1 82 ? -11.596 0.947 3.787 1.00 92.44 82 ILE A C 1
ATOM 667 O O . ILE A 1 82 ? -11.948 0.226 2.852 1.00 92.44 82 ILE A O 1
ATOM 671 N N . GLU A 1 83 ? -10.976 0.438 4.851 1.00 91.19 83 GLU A N 1
ATOM 672 C CA . GLU A 1 83 ? -10.679 -0.991 5.005 1.00 91.19 83 GLU A CA 1
ATOM 673 C C . GLU A 1 83 ? -11.948 -1.846 5.067 1.00 91.19 83 GLU A C 1
ATOM 675 O O . GLU A 1 83 ? -11.974 -2.925 4.465 1.00 91.19 83 GLU A O 1
ATOM 680 N N . LYS A 1 84 ? -12.995 -1.346 5.738 1.00 85.31 84 LYS A N 1
ATOM 681 C CA . LYS A 1 84 ? -14.326 -1.968 5.773 1.00 85.31 84 LYS A CA 1
ATOM 682 C C . LYS A 1 84 ? -14.969 -1.955 4.385 1.00 85.31 84 LYS A C 1
ATOM 684 O O . LYS A 1 84 ? -15.264 -3.019 3.847 1.00 85.31 84 LYS A O 1
ATOM 689 N N . GLN A 1 85 ? -15.074 -0.780 3.759 1.00 85.50 85 GLN A N 1
ATOM 690 C CA . GLN A 1 85 ? -15.719 -0.611 2.446 1.00 85.50 85 GLN A CA 1
ATOM 691 C C . GLN A 1 85 ? -15.035 -1.400 1.321 1.00 85.50 85 GLN A C 1
ATOM 693 O O . GLN A 1 85 ? -15.692 -1.961 0.451 1.00 85.50 85 GLN A O 1
ATOM 698 N N . THR A 1 86 ? -13.702 -1.452 1.319 1.00 84.00 86 THR A N 1
ATOM 699 C CA . THR A 1 86 ? -12.926 -2.119 0.256 1.00 84.00 86 THR A CA 1
ATOM 700 C C . THR A 1 86 ? -12.580 -3.573 0.577 1.00 84.00 86 THR A C 1
ATOM 702 O O . THR A 1 86 ? -11.930 -4.251 -0.237 1.00 84.00 86 THR A O 1
ATOM 705 N N . THR A 1 87 ? -12.957 -4.046 1.772 1.00 84.69 87 THR A N 1
ATOM 706 C CA . THR A 1 87 ? -12.610 -5.372 2.309 1.00 84.69 87 THR A CA 1
ATOM 707 C C . THR A 1 87 ? -11.117 -5.671 2.119 1.00 84.69 87 THR A C 1
ATOM 709 O O . THR A 1 87 ? -10.699 -6.714 1.606 1.00 84.69 87 THR A O 1
ATOM 712 N N . SER A 1 88 ? -10.282 -4.674 2.405 1.00 85.94 88 SER A N 1
ATOM 713 C CA . SER A 1 88 ? -8.845 -4.716 2.149 1.00 85.94 88 SER A CA 1
ATOM 714 C C . SER A 1 88 ? -8.117 -3.980 3.253 1.00 85.94 88 SER A C 1
ATOM 716 O O . SER A 1 88 ? -8.221 -2.770 3.348 1.00 85.94 88 SER A O 1
ATOM 718 N N . LEU A 1 89 ? -7.324 -4.701 4.044 1.00 89.69 89 LEU A N 1
ATOM 719 C CA . LEU A 1 89 ? -6.471 -4.091 5.066 1.00 89.69 89 LEU A CA 1
ATOM 720 C C . LEU A 1 89 ? -5.227 -3.432 4.451 1.00 89.69 89 LEU A C 1
ATOM 722 O O . LEU A 1 89 ? -4.636 -3.997 3.525 1.00 89.69 89 LEU A O 1
ATOM 726 N N . TYR A 1 90 ? -4.781 -2.314 5.022 1.00 93.00 90 TYR A N 1
ATOM 727 C CA . TYR A 1 90 ? -3.576 -1.560 4.681 1.00 93.00 90 TYR A CA 1
ATOM 728 C C . TYR A 1 90 ? -2.590 -1.585 5.851 1.00 93.00 90 TYR A C 1
ATOM 730 O O . TYR A 1 90 ? -2.784 -0.960 6.893 1.00 93.00 90 TYR A O 1
ATOM 738 N N . VAL A 1 91 ? -1.494 -2.317 5.670 1.00 91.94 91 VAL A N 1
ATOM 739 C CA . VAL A 1 91 ? -0.517 -2.616 6.721 1.00 91.94 91 VAL A CA 1
ATOM 740 C C . VAL A 1 91 ? 0.788 -1.854 6.515 1.00 91.94 91 VAL A C 1
ATOM 742 O O . VAL A 1 91 ? 1.331 -1.784 5.406 1.00 91.94 91 VAL A O 1
ATOM 745 N N . LYS A 1 92 ? 1.321 -1.312 7.610 1.00 92.88 92 LYS A N 1
ATOM 746 C CA . LYS A 1 92 ? 2.635 -0.670 7.654 1.00 92.88 92 LYS A CA 1
ATOM 747 C C . LYS A 1 92 ? 3.708 -1.730 7.909 1.00 92.88 92 LYS A C 1
ATOM 749 O O . LYS A 1 92 ? 3.869 -2.202 9.026 1.00 92.88 92 LYS A O 1
ATOM 754 N N . ASN A 1 93 ? 4.440 -2.110 6.862 1.00 81.75 93 ASN A N 1
ATOM 755 C CA . ASN A 1 93 ? 5.480 -3.152 6.945 1.00 81.75 93 ASN A CA 1
ATOM 756 C C . ASN A 1 93 ? 6.888 -2.592 7.207 1.00 81.75 93 ASN A C 1
ATOM 758 O O . ASN A 1 93 ? 7.836 -3.356 7.373 1.00 81.75 93 ASN A O 1
ATOM 762 N N . THR A 1 94 ? 7.048 -1.269 7.175 1.00 86.38 94 THR A N 1
ATOM 763 C CA . THR A 1 94 ? 8.333 -0.582 7.338 1.00 86.38 94 THR A CA 1
ATOM 764 C C . THR A 1 94 ? 8.180 0.595 8.293 1.00 86.38 94 THR A C 1
ATOM 766 O O . THR A 1 94 ? 7.100 1.180 8.380 1.00 86.38 94 THR A O 1
ATOM 769 N N . GLY A 1 95 ? 9.268 0.985 8.961 1.00 90.06 95 GLY A N 1
ATOM 770 C CA . GLY A 1 95 ? 9.305 2.219 9.748 1.00 90.06 95 GLY A CA 1
ATOM 771 C C . GLY A 1 95 ? 8.980 3.462 8.910 1.00 90.06 95 GLY A C 1
ATOM 772 O O . GLY A 1 95 ? 9.085 3.437 7.677 1.00 90.06 95 GLY A O 1
ATOM 773 N N . SER A 1 96 ? 8.566 4.537 9.587 1.00 94.12 96 SER A N 1
ATOM 774 C CA . SER A 1 96 ? 8.458 5.856 8.955 1.00 94.12 96 SER A CA 1
ATOM 775 C C . SER A 1 96 ? 9.844 6.336 8.528 1.00 94.12 96 SER A C 1
ATOM 777 O O . SER A 1 96 ? 10.846 6.010 9.164 1.00 94.12 96 SER A O 1
ATOM 779 N N . LYS A 1 97 ? 9.901 7.099 7.442 1.00 93.19 97 LYS A N 1
ATOM 780 C CA . LYS A 1 97 ? 11.121 7.752 6.966 1.00 93.19 97 LYS A CA 1
ATOM 781 C C . LYS A 1 97 ? 11.032 9.235 7.273 1.00 93.19 97 LYS A C 1
ATOM 783 O O . LYS A 1 97 ? 9.971 9.808 7.065 1.00 93.19 97 LYS A O 1
ATOM 788 N N . SER A 1 98 ? 12.123 9.842 7.714 1.00 93.06 98 SER A N 1
ATOM 789 C CA . SER A 1 98 ? 12.199 11.297 7.826 1.00 93.06 98 SER A CA 1
ATOM 790 C C . SER A 1 98 ? 12.150 11.929 6.437 1.00 93.06 98 SER A C 1
ATOM 792 O O . SER A 1 98 ? 12.788 11.434 5.501 1.00 93.06 98 SER A O 1
ATOM 794 N N . ASP A 1 99 ? 11.380 12.998 6.311 1.00 89.00 99 ASP A N 1
ATOM 795 C CA . ASP A 1 99 ? 11.363 13.856 5.139 1.00 89.00 99 ASP A CA 1
ATOM 796 C C . ASP A 1 99 ? 12.394 14.986 5.272 1.00 89.00 99 ASP A C 1
ATOM 798 O O . ASP A 1 99 ? 12.835 15.333 6.369 1.00 89.00 99 ASP A O 1
ATOM 802 N N . LYS A 1 100 ? 12.779 15.582 4.141 1.00 86.06 100 LYS A N 1
ATOM 803 C CA . LYS A 1 100 ? 13.734 16.700 4.092 1.00 86.06 100 LYS A CA 1
ATOM 804 C C . LYS A 1 100 ? 13.247 17.936 4.850 1.00 86.06 100 LYS A C 1
ATOM 806 O O . LYS A 1 100 ? 14.072 18.736 5.272 1.00 86.06 100 LYS A O 1
ATOM 811 N N . THR A 1 101 ? 11.934 18.090 4.999 1.00 85.94 101 THR A N 1
ATOM 812 C CA . THR A 1 101 ? 11.300 19.211 5.707 1.00 85.94 101 THR A CA 1
ATOM 813 C C . THR A 1 101 ? 11.204 19.006 7.222 1.00 85.94 101 THR A C 1
ATOM 815 O O . THR A 1 101 ? 10.748 19.903 7.919 1.00 85.94 101 THR A O 1
ATOM 818 N N . GLY A 1 102 ? 11.626 17.846 7.744 1.00 87.06 102 GLY A N 1
ATOM 819 C CA . GLY A 1 102 ? 11.471 17.474 9.156 1.00 87.06 102 GLY A CA 1
ATOM 820 C C . GLY A 1 102 ? 10.213 16.651 9.455 1.00 87.06 102 GLY A C 1
ATOM 821 O O . GLY A 1 102 ? 10.131 16.053 10.525 1.00 87.06 102 GLY A O 1
ATOM 822 N N . GLY A 1 103 ? 9.278 16.546 8.504 1.00 92.69 103 GLY A N 1
ATOM 823 C CA . GLY A 1 103 ? 8.123 15.648 8.598 1.00 92.69 103 GLY A CA 1
ATOM 824 C C . GLY A 1 103 ? 8.485 14.161 8.479 1.00 92.69 103 GLY A C 1
ATOM 825 O O . GLY A 1 103 ? 9.654 13.779 8.353 1.00 92.69 103 GLY A O 1
ATOM 826 N N . THR A 1 104 ? 7.477 13.288 8.477 1.00 95.50 104 THR A N 1
ATOM 827 C CA . THR A 1 104 ? 7.654 11.844 8.279 1.00 95.50 104 THR A CA 1
ATOM 828 C C . THR A 1 104 ? 6.801 11.289 7.142 1.00 95.50 104 THR A C 1
ATOM 830 O O . THR A 1 104 ? 5.722 11.782 6.834 1.00 95.50 104 THR A O 1
ATOM 833 N N . ILE A 1 105 ? 7.300 10.231 6.499 1.00 95.75 105 ILE A N 1
ATOM 834 C CA . ILE A 1 105 ? 6.617 9.502 5.430 1.00 95.75 105 ILE A CA 1
ATOM 835 C C . ILE A 1 105 ? 6.442 8.048 5.854 1.00 95.75 105 ILE A C 1
ATOM 837 O O . ILE A 1 105 ? 7.419 7.315 6.054 1.00 95.75 105 ILE A O 1
ATOM 841 N N . ALA A 1 106 ? 5.196 7.594 5.918 1.00 95.81 106 ALA A N 1
ATOM 842 C CA . ALA A 1 106 ? 4.823 6.208 6.159 1.00 95.81 106 ALA A CA 1
ATOM 843 C C . ALA A 1 106 ? 4.140 5.597 4.927 1.00 95.81 106 ALA A C 1
ATOM 845 O O . ALA A 1 106 ? 3.402 6.252 4.199 1.00 95.81 106 ALA A O 1
ATOM 846 N N . TYR A 1 107 ? 4.382 4.305 4.697 1.00 94.94 107 TYR A N 1
ATOM 847 C CA . TYR A 1 107 ? 3.738 3.554 3.621 1.00 94.94 107 TYR A CA 1
ATOM 848 C C . TYR A 1 107 ? 2.890 2.432 4.204 1.00 94.94 107 TYR A C 1
ATOM 850 O O . TYR A 1 107 ? 3.402 1.575 4.931 1.00 94.94 107 TYR A O 1
ATOM 858 N N . PHE A 1 108 ? 1.623 2.401 3.812 1.00 95.25 108 PHE A N 1
ATOM 859 C CA . PHE A 1 108 ? 0.696 1.325 4.118 1.00 95.25 108 PHE A CA 1
ATOM 860 C C . PHE A 1 108 ? 0.353 0.612 2.816 1.00 95.25 108 PHE A C 1
ATOM 862 O O . PHE A 1 108 ? -0.065 1.233 1.844 1.00 95.25 108 PHE A O 1
ATOM 869 N N . TYR A 1 109 ? 0.558 -0.696 2.767 1.00 92.62 109 TYR A N 1
ATOM 870 C CA . TYR A 1 109 ? 0.288 -1.496 1.574 1.00 92.62 109 TYR A CA 1
ATOM 871 C C . TYR A 1 109 ? -0.883 -2.422 1.833 1.00 92.62 109 TYR A C 1
ATOM 873 O O . TYR A 1 109 ? -1.031 -2.900 2.957 1.00 92.62 109 TYR A O 1
ATOM 881 N N . CYS A 1 110 ? -1.646 -2.757 0.791 1.00 91.56 110 CYS A N 1
ATOM 882 C CA . CYS A 1 110 ? -2.627 -3.835 0.876 1.00 91.56 110 CYS A CA 1
ATOM 883 C C . CYS A 1 110 ? -2.010 -5.074 1.564 1.00 91.56 110 CYS A C 1
ATOM 885 O O . CYS A 1 110 ? -0.899 -5.491 1.233 1.00 91.56 110 CYS A O 1
ATOM 887 N N . HIS A 1 111 ? -2.698 -5.685 2.526 1.00 87.25 111 HIS A N 1
ATOM 888 C CA . HIS A 1 111 ? -2.193 -6.826 3.300 1.00 87.25 111 HIS A CA 1
ATOM 889 C C . HIS A 1 111 ? -1.845 -8.036 2.423 1.00 87.25 111 HIS A C 1
ATOM 891 O O . HIS A 1 111 ? -0.956 -8.820 2.777 1.00 87.25 111 HIS A O 1
ATOM 897 N N . ARG A 1 112 ? -2.484 -8.126 1.251 1.00 84.69 112 ARG A N 1
ATOM 898 C CA . ARG A 1 112 ? -2.221 -9.109 0.198 1.00 84.69 112 ARG A CA 1
ATOM 899 C C . ARG A 1 112 ? -0.898 -8.866 -0.531 1.00 84.69 112 ARG A C 1
ATOM 901 O O . ARG A 1 112 ? -0.319 -9.813 -1.051 1.00 84.69 112 ARG A O 1
ATOM 908 N N . ASN A 1 113 ? -0.385 -7.633 -0.522 1.00 84.31 113 ASN A N 1
ATOM 909 C CA . ASN A 1 113 ? 0.850 -7.245 -1.197 1.00 84.31 113 ASN A CA 1
ATOM 910 C C . ASN A 1 113 ? 2.083 -7.950 -0.614 1.00 84.31 113 ASN A C 1
ATOM 912 O O . ASN A 1 113 ? 2.312 -7.934 0.605 1.00 84.31 113 ASN A O 1
ATOM 916 N N . GLY A 1 114 ? 2.926 -8.465 -1.507 1.00 80.94 114 GLY A N 1
ATOM 917 C CA . GLY A 1 114 ? 4.237 -9.020 -1.209 1.00 80.94 114 GLY A CA 1
ATOM 918 C C . GLY A 1 114 ? 4.327 -10.524 -1.437 1.00 80.94 114 GLY A C 1
ATOM 919 O O . GLY A 1 114 ? 3.415 -11.167 -1.955 1.00 80.94 114 GLY A O 1
ATOM 920 N N . TYR A 1 115 ? 5.463 -11.068 -1.014 1.00 75.06 115 TYR A N 1
ATOM 921 C CA . TYR A 1 115 ? 5.812 -12.475 -1.146 1.00 75.06 115 TYR A CA 1
ATOM 922 C C . TYR A 1 115 ? 5.851 -13.126 0.230 1.00 75.06 115 TYR A C 1
ATOM 924 O O . TYR A 1 115 ? 6.285 -12.513 1.211 1.00 75.06 115 TYR A O 1
ATOM 932 N N . TYR A 1 116 ? 5.349 -14.352 0.311 1.00 71.44 116 TYR A N 1
ATOM 933 C CA . TYR A 1 116 ? 5.446 -15.172 1.502 1.00 71.44 116 TYR A CA 1
ATOM 934 C C . TYR A 1 116 ? 6.883 -15.670 1.649 1.00 71.44 116 TYR A C 1
ATOM 936 O O . TYR A 1 116 ? 7.375 -16.419 0.812 1.00 71.44 116 TYR A O 1
ATOM 944 N N . ASN A 1 117 ? 7.554 -15.247 2.718 1.00 63.88 117 ASN A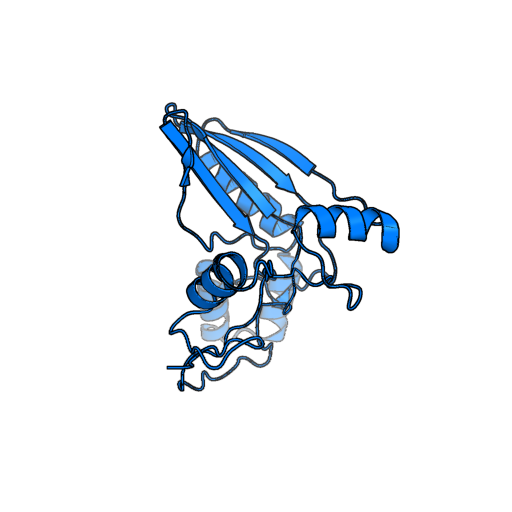 N 1
ATOM 945 C CA . ASN A 1 117 ? 8.892 -15.727 3.040 1.00 63.88 117 ASN A CA 1
ATOM 946 C C . ASN A 1 117 ? 8.785 -16.893 4.027 1.00 63.88 117 ASN A C 1
ATOM 948 O O . ASN A 1 117 ? 8.374 -16.698 5.170 1.00 63.88 117 ASN A O 1
ATOM 952 N N . THR A 1 118 ? 9.223 -18.079 3.615 1.00 58.56 118 THR A N 1
ATOM 953 C CA . THR A 1 118 ? 9.388 -19.272 4.467 1.00 58.56 118 THR A CA 1
ATOM 954 C C . THR A 1 118 ? 10.715 -19.279 5.231 1.00 58.56 118 THR A C 1
ATOM 956 O O . THR A 1 118 ? 11.151 -20.325 5.691 1.00 58.56 118 THR A O 1
ATOM 959 N N . ALA A 1 119 ? 11.399 -18.136 5.346 1.00 46.50 119 ALA A N 1
ATOM 960 C CA . ALA A 1 119 ? 12.761 -18.083 5.867 1.00 46.50 119 ALA A CA 1
ATOM 961 C C . ALA A 1 119 ? 12.822 -18.470 7.361 1.00 46.50 119 ALA A C 1
ATOM 963 O O . ALA A 1 119 ? 12.627 -17.634 8.244 1.00 46.50 119 ALA A O 1
ATOM 964 N N . GLY A 1 120 ? 13.094 -19.752 7.615 1.00 53.56 120 GLY A N 1
ATOM 965 C CA . GLY A 1 120 ? 13.364 -20.357 8.916 1.00 53.56 120 GLY A CA 1
ATOM 966 C C . GLY A 1 120 ? 12.892 -21.814 8.975 1.00 53.56 120 GLY A C 1
ATOM 967 O O . GLY A 1 120 ? 11.804 -22.125 8.506 1.00 53.56 120 GLY A O 1
ATOM 968 N N . ASP A 1 121 ? 13.656 -22.692 9.631 1.00 55.09 121 ASP A N 1
ATOM 969 C CA . ASP A 1 121 ? 13.319 -24.121 9.826 1.00 55.09 121 ASP A CA 1
ATOM 970 C C . ASP A 1 121 ? 12.066 -24.361 10.693 1.00 55.09 121 ASP A C 1
ATOM 972 O O . ASP A 1 121 ? 11.647 -25.493 10.938 1.00 55.09 121 ASP A O 1
ATOM 976 N N . LYS A 1 122 ? 11.420 -23.287 11.161 1.00 57.44 122 LYS A N 1
ATOM 977 C CA . LYS A 1 122 ? 10.163 -23.358 11.900 1.00 57.44 122 LYS A CA 1
ATOM 978 C C . LYS A 1 122 ? 9.010 -23.589 10.925 1.00 57.44 122 LYS A C 1
ATOM 980 O O . LYS A 1 122 ? 8.415 -22.636 10.419 1.00 57.44 122 LYS A O 1
ATOM 985 N N . LYS A 1 123 ? 8.654 -24.860 10.724 1.00 55.62 123 LYS A N 1
ATOM 986 C CA . LYS A 1 123 ? 7.357 -25.263 10.161 1.00 55.62 123 LYS A CA 1
ATOM 987 C C . LYS A 1 123 ? 6.247 -24.657 11.025 1.00 55.62 123 LYS A C 1
ATOM 989 O O . LYS A 1 123 ? 5.979 -25.128 12.125 1.00 55.62 123 LYS A O 1
ATOM 994 N N . ARG A 1 124 ? 5.632 -23.567 10.564 1.00 59.56 124 ARG A N 1
ATOM 995 C CA . ARG A 1 124 ? 4.386 -23.071 11.160 1.00 59.56 124 ARG A CA 1
ATOM 996 C C . ARG A 1 124 ? 3.257 -23.987 10.703 1.00 59.56 124 ARG A C 1
ATOM 998 O O . ARG A 1 124 ? 3.214 -24.326 9.522 1.00 59.56 124 ARG A O 1
ATOM 1005 N N . ASN A 1 125 ? 2.337 -24.332 11.602 1.00 60.22 125 ASN A N 1
ATOM 1006 C CA . ASN A 1 125 ? 1.053 -24.892 11.194 1.00 60.22 125 ASN A CA 1
ATOM 1007 C C . ASN A 1 125 ? 0.360 -23.846 10.318 1.00 60.22 125 ASN A C 1
ATOM 1009 O O . ASN A 1 125 ? -0.022 -22.781 10.802 1.00 60.22 125 ASN A O 1
ATOM 1013 N N . MET A 1 126 ? 0.305 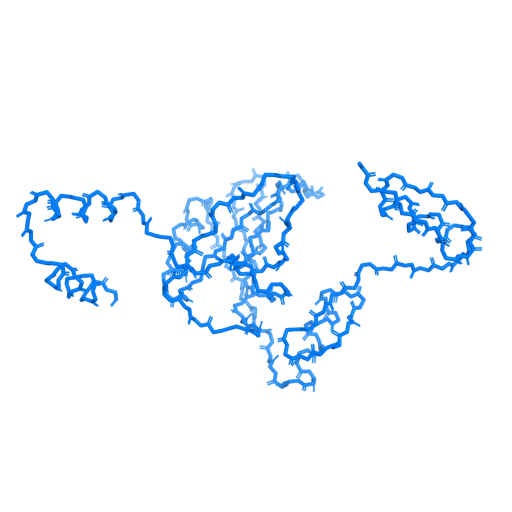-24.105 9.011 1.00 56.81 126 MET A N 1
ATOM 1014 C CA . MET A 1 126 ? -0.413 -23.237 8.089 1.00 56.81 126 MET A CA 1
ATOM 1015 C C . MET A 1 126 ? -1.906 -23.383 8.358 1.00 56.81 126 MET A C 1
ATOM 1017 O O . MET A 1 126 ? -2.424 -24.493 8.437 1.00 56.81 126 MET A O 1
ATOM 1021 N N . GLU A 1 127 ? -2.590 -22.250 8.494 1.00 60.59 127 GLU A N 1
ATOM 1022 C CA . GLU A 1 127 ? -4.050 -22.216 8.468 1.00 60.59 127 GLU A CA 1
ATOM 1023 C C . GLU A 1 127 ? -4.549 -22.807 7.141 1.00 60.59 127 GLU A C 1
ATOM 1025 O O . GLU A 1 127 ? -3.867 -22.685 6.120 1.00 60.59 127 GLU A O 1
ATOM 1030 N N . MET A 1 128 ? -5.754 -23.390 7.123 1.00 59.38 128 MET A N 1
ATOM 1031 C CA . MET A 1 128 ? -6.362 -23.947 5.899 1.00 59.38 128 MET A CA 1
ATOM 1032 C C . MET A 1 128 ? -6.403 -22.943 4.738 1.00 59.38 128 MET A C 1
ATOM 1034 O O . MET A 1 128 ? -6.296 -23.327 3.578 1.00 59.38 128 MET A O 1
ATOM 1038 N N . ALA A 1 129 ? -6.510 -21.647 5.039 1.00 59.16 129 ALA A N 1
ATOM 1039 C CA . ALA A 1 129 ? -6.499 -20.597 4.031 1.00 59.16 129 ALA A CA 1
ATOM 1040 C C . ALA A 1 129 ? -5.099 -20.344 3.427 1.00 59.16 129 ALA A C 1
ATOM 1042 O O . ALA A 1 129 ? -4.988 -19.692 2.393 1.00 59.16 129 ALA A O 1
ATOM 1043 N N . GLY A 1 130 ? -4.004 -20.814 4.023 1.00 69.38 130 GLY A N 1
ATOM 1044 C CA . GLY A 1 130 ? -2.642 -20.530 3.559 1.00 69.38 130 GLY A CA 1
ATOM 1045 C C . GLY A 1 130 ? -2.244 -19.052 3.695 1.00 69.38 130 GLY A C 1
ATOM 1046 O O . GLY A 1 130 ? -2.903 -18.260 4.369 1.00 69.38 130 GLY A O 1
ATOM 1047 N N . SER A 1 131 ? -1.150 -18.640 3.048 1.00 74.88 131 SER A N 1
ATOM 1048 C CA . SER A 1 131 ? -0.595 -17.283 3.196 1.00 74.88 131 SER A CA 1
ATOM 1049 C C . SER A 1 131 ? -1.560 -16.169 2.768 1.00 74.88 131 SER A C 1
ATOM 1051 O O . SER A 1 131 ? -2.246 -16.257 1.751 1.00 74.88 131 SER A O 1
ATOM 1053 N N . ASN A 1 132 ? -1.543 -15.055 3.507 1.00 75.12 132 ASN A N 1
ATOM 1054 C CA . ASN A 1 132 ? -2.228 -13.827 3.099 1.00 75.12 132 ASN A CA 1
ATOM 1055 C C . ASN A 1 132 ? -1.570 -13.144 1.893 1.00 75.12 132 ASN A C 1
ATOM 1057 O O . ASN A 1 132 ? -2.197 -12.295 1.271 1.00 75.12 132 ASN A O 1
ATOM 1061 N N . LYS A 1 133 ? -0.321 -13.478 1.561 1.00 78.06 133 LYS A N 1
ATOM 1062 C CA . LYS A 1 133 ? 0.421 -12.862 0.457 1.00 78.06 133 LYS A CA 1
ATOM 1063 C C . LYS A 1 133 ? 0.052 -13.505 -0.873 1.00 78.06 133 LYS A C 1
ATOM 1065 O O . LYS A 1 133 ? 0.045 -14.725 -0.976 1.00 78.06 133 LYS A O 1
ATOM 1070 N N . ILE A 1 134 ? -0.180 -12.684 -1.895 1.00 75.50 134 ILE A N 1
ATOM 1071 C CA . ILE A 1 134 ? -0.476 -13.155 -3.262 1.00 75.50 134 ILE A CA 1
ATOM 1072 C C . ILE A 1 134 ? 0.779 -13.589 -4.028 1.00 75.50 134 ILE A C 1
ATOM 1074 O O . ILE A 1 134 ? 0.678 -13.922 -5.199 1.00 75.50 134 ILE A O 1
ATOM 1078 N N . ASN A 1 135 ? 1.954 -13.567 -3.383 1.00 73.12 135 ASN A N 1
ATOM 1079 C CA . ASN A 1 135 ? 3.247 -13.794 -4.032 1.00 73.12 135 ASN A CA 1
ATOM 1080 C C . ASN A 1 135 ? 3.429 -12.900 -5.257 1.00 73.12 135 ASN A C 1
ATOM 1082 O O . ASN A 1 135 ? 3.798 -13.344 -6.340 1.00 73.12 135 ASN A O 1
ATOM 1086 N N . GLY A 1 136 ? 3.146 -11.620 -5.042 1.00 78.19 136 GLY A N 1
ATOM 1087 C CA . GLY A 1 136 ? 2.971 -10.654 -6.104 1.00 78.19 136 GLY A CA 1
ATOM 1088 C C . GLY A 1 136 ? 2.872 -9.231 -5.570 1.00 78.19 136 GLY A C 1
ATOM 1089 O O . GLY A 1 136 ? 2.829 -9.000 -4.355 1.00 78.19 136 GLY A O 1
ATOM 1090 N N . ASN A 1 137 ? 2.859 -8.252 -6.471 1.00 82.12 137 ASN A N 1
ATOM 1091 C CA . ASN A 1 137 ? 2.824 -6.839 -6.104 1.00 82.12 137 ASN A CA 1
ATOM 1092 C C . ASN A 1 137 ? 1.447 -6.229 -6.378 1.00 82.12 137 ASN A C 1
ATOM 1094 O O . ASN A 1 137 ? 1.095 -5.998 -7.530 1.00 82.12 137 ASN A O 1
ATOM 1098 N N . CYS A 1 138 ? 0.671 -5.961 -5.329 1.00 87.69 138 CYS A N 1
ATOM 1099 C CA . CYS A 1 138 ? -0.568 -5.197 -5.465 1.00 87.69 138 CYS A CA 1
ATOM 1100 C C . CYS A 1 138 ? -0.225 -3.694 -5.444 1.00 87.69 138 CYS A C 1
ATOM 1102 O O . CYS A 1 138 ? 0.474 -3.259 -4.521 1.00 87.69 138 CYS A O 1
ATOM 1104 N N . PRO A 1 139 ? -0.668 -2.896 -6.435 1.00 88.88 139 PRO A N 1
ATOM 1105 C CA . PRO A 1 139 ? -0.360 -1.466 -6.491 1.00 88.88 139 PRO A CA 1
ATOM 1106 C C . PRO A 1 139 ? -1.090 -0.653 -5.418 1.00 88.88 139 PRO A C 1
ATOM 1108 O O . PRO A 1 139 ? -0.610 0.422 -5.056 1.00 88.88 139 PRO A O 1
ATOM 1111 N N . SER A 1 140 ? -2.186 -1.189 -4.869 1.00 92.44 140 SER A N 1
ATOM 1112 C CA . SER A 1 140 ? -2.988 -0.535 -3.841 1.00 92.44 140 SER A CA 1
ATOM 1113 C C . SER A 1 140 ? -2.184 -0.263 -2.562 1.00 92.44 140 SER A C 1
ATOM 1115 O O . SER A 1 140 ? -1.610 -1.172 -1.936 1.00 92.44 140 SER A O 1
ATOM 1117 N N . LYS A 1 141 ? -2.106 1.018 -2.196 1.00 94.38 141 LYS A N 1
ATOM 1118 C CA . LYS A 1 141 ? -1.261 1.540 -1.113 1.00 94.38 141 LYS A CA 1
ATOM 1119 C C .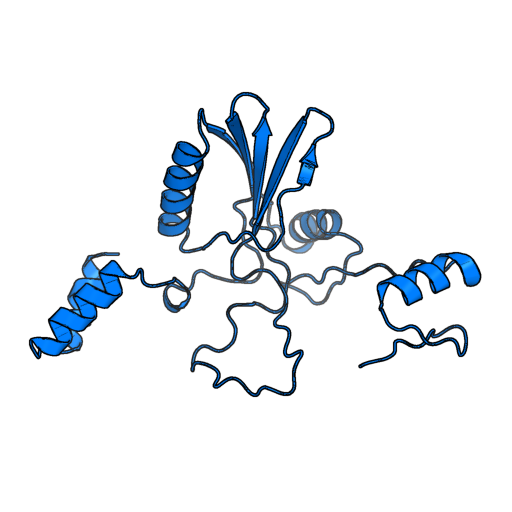 LYS A 1 141 ? -1.715 2.936 -0.684 1.00 94.38 141 LYS A C 1
ATOM 1121 O O . LYS A 1 141 ? -2.255 3.682 -1.490 1.00 94.38 141 LYS A O 1
ATOM 1126 N N . MET A 1 142 ? -1.399 3.308 0.549 1.00 96.31 142 MET A N 1
ATOM 1127 C CA . MET A 1 142 ? -1.498 4.672 1.067 1.00 96.31 142 MET A CA 1
ATOM 1128 C C . MET A 1 142 ? -0.088 5.168 1.387 1.00 96.31 142 MET A C 1
ATOM 1130 O O . MET A 1 142 ? 0.662 4.502 2.114 1.00 96.31 142 MET A O 1
ATOM 1134 N N . LYS A 1 143 ? 0.289 6.318 0.834 1.00 96.50 143 LYS A N 1
ATOM 1135 C CA . LYS A 1 143 ? 1.503 7.042 1.209 1.00 96.50 143 LYS A CA 1
ATOM 1136 C C . LYS A 1 143 ? 1.082 8.221 2.075 1.00 96.50 143 LYS A C 1
ATOM 1138 O O . LYS A 1 143 ? 0.379 9.105 1.608 1.00 96.50 143 LYS A O 1
ATOM 1143 N N . VAL A 1 144 ? 1.481 8.170 3.336 1.00 97.38 144 VAL A N 1
ATOM 1144 C CA . VAL A 1 144 ? 1.045 9.083 4.391 1.00 97.38 144 VAL A CA 1
ATOM 1145 C C . VAL A 1 144 ? 2.212 9.990 4.732 1.00 97.38 144 VAL A C 1
ATOM 1147 O O . VAL A 1 144 ? 3.293 9.495 5.057 1.00 97.38 144 VAL A O 1
ATOM 1150 N N . TYR A 1 145 ? 1.991 11.288 4.631 1.00 96.81 145 TYR A N 1
ATOM 1151 C CA . TYR A 1 145 ? 2.922 12.340 4.996 1.00 96.81 145 TYR A CA 1
ATOM 1152 C C . TYR A 1 145 ? 2.381 13.019 6.243 1.00 96.81 145 TYR A C 1
ATOM 1154 O O . TYR A 1 145 ? 1.218 13.404 6.261 1.00 96.81 145 TYR A O 1
ATOM 1162 N N . GLU A 1 146 ? 3.212 13.145 7.263 1.00 96.38 146 GLU A N 1
ATOM 1163 C CA . GLU A 1 146 ? 2.906 13.861 8.497 1.00 96.38 146 GLU A CA 1
ATOM 1164 C C . GLU A 1 146 ? 3.910 15.002 8.622 1.00 96.38 146 GLU A C 1
ATOM 1166 O O . GLU A 1 146 ? 5.121 14.759 8.584 1.00 96.38 146 GLU A O 1
ATOM 1171 N N . ASP A 1 147 ? 3.427 16.237 8.684 1.00 93.62 147 ASP A N 1
ATOM 1172 C CA . ASP A 1 147 ? 4.291 17.408 8.812 1.00 93.62 147 ASP A CA 1
ATOM 1173 C C . ASP A 1 147 ? 4.694 17.673 10.274 1.00 93.62 147 ASP A C 1
ATOM 1175 O O . ASP A 1 147 ? 4.369 16.916 11.189 1.00 93.62 147 ASP A O 1
ATOM 1179 N N . MET A 1 148 ? 5.451 18.748 10.503 1.00 90.19 148 MET A N 1
ATOM 1180 C CA . MET A 1 148 ? 5.875 19.134 11.855 1.00 90.19 148 MET A CA 1
ATOM 1181 C C . MET A 1 148 ? 4.726 19.690 12.715 1.00 90.19 148 MET A C 1
ATOM 1183 O O . MET A 1 148 ? 4.863 19.761 13.933 1.00 90.19 148 MET A O 1
ATOM 1187 N N . GLU A 1 149 ? 3.601 20.064 12.102 1.00 91.06 149 GLU A N 1
ATOM 1188 C CA . GLU A 1 149 ? 2.389 20.543 12.773 1.00 91.06 149 GLU A CA 1
ATOM 1189 C C . GLU A 1 149 ? 1.384 19.407 13.039 1.00 91.06 149 GLU A C 1
ATOM 1191 O O . GLU A 1 149 ? 0.266 19.663 13.479 1.00 91.06 149 GLU A O 1
ATOM 1196 N N . SER A 1 150 ? 1.776 18.146 12.807 1.00 90.50 150 SER A N 1
ATOM 1197 C CA . SER A 1 150 ? 0.926 16.948 12.915 1.00 90.50 150 SER A CA 1
ATOM 1198 C C . SER A 1 150 ? -0.234 16.876 11.911 1.00 90.50 150 SER A C 1
ATOM 1200 O O . SER A 1 150 ? -1.116 16.023 12.062 1.00 90.50 150 SER A O 1
ATOM 1202 N N . LYS A 1 151 ? -0.237 17.709 10.861 1.00 95.38 151 LYS A N 1
ATOM 1203 C CA . LYS A 1 151 ? -1.187 17.560 9.751 1.00 95.38 151 LYS A CA 1
ATOM 1204 C C . LYS A 1 151 ? -0.767 16.392 8.883 1.00 95.38 151 LYS A C 1
ATOM 1206 O O . LYS A 1 151 ? 0.420 16.144 8.654 1.00 95.38 151 LYS A O 1
ATOM 1211 N N . VAL A 1 152 ? -1.763 15.683 8.369 1.00 97.69 152 VAL A N 1
ATOM 1212 C CA . VAL A 1 152 ? -1.554 14.445 7.629 1.00 97.69 152 VAL A CA 1
ATOM 1213 C C . VAL A 1 152 ? -2.116 14.560 6.220 1.00 97.69 152 VAL A C 1
ATOM 1215 O O . VAL A 1 152 ? -3.314 14.744 6.026 1.00 97.69 152 VAL A O 1
ATOM 1218 N N . THR A 1 153 ? -1.262 14.370 5.219 1.00 97.81 153 THR A N 1
ATOM 1219 C CA . THR A 1 153 ? -1.660 14.236 3.812 1.00 97.81 153 THR A CA 1
ATOM 1220 C C . THR A 1 153 ? -1.480 12.792 3.368 1.00 97.81 153 THR A C 1
ATOM 1222 O O . THR A 1 153 ? -0.463 12.156 3.640 1.00 97.81 153 THR A O 1
ATOM 1225 N N . VAL A 1 154 ? -2.461 12.249 2.655 1.00 97.88 154 VAL A N 1
ATOM 1226 C CA . VAL A 1 154 ? -2.469 10.862 2.195 1.00 97.88 154 VAL A CA 1
ATOM 1227 C C . VAL A 1 154 ? -2.670 10.815 0.694 1.00 97.88 154 VAL A C 1
ATOM 1229 O O . VAL A 1 154 ? -3.719 11.206 0.197 1.00 97.88 154 VAL A O 1
ATOM 1232 N N . GLU A 1 155 ? -1.693 10.260 -0.017 1.00 97.50 155 GLU A N 1
ATOM 1233 C CA . GLU A 1 155 ? -1.856 9.824 -1.404 1.00 97.50 155 GLU A CA 1
ATOM 1234 C C . GLU A 1 155 ? -2.316 8.362 -1.403 1.00 97.50 155 GLU A C 1
ATOM 1236 O O . GLU A 1 155 ? -1.556 7.444 -1.059 1.00 97.50 155 GLU A O 1
ATOM 1241 N N . PHE A 1 156 ? -3.569 8.131 -1.778 1.00 96.75 156 PHE A N 1
ATOM 1242 C CA . PHE A 1 156 ? -4.199 6.822 -1.778 1.00 96.75 156 PHE A CA 1
ATOM 1243 C C . PHE A 1 156 ? -4.320 6.264 -3.194 1.00 96.75 156 PHE A C 1
ATOM 1245 O O . PHE A 1 156 ? -5.039 6.792 -4.028 1.00 96.75 156 PHE A O 1
ATOM 1252 N N . THR A 1 157 ? -3.627 5.160 -3.473 1.00 95.00 157 THR A N 1
ATOM 1253 C CA . THR A 1 157 ? -3.834 4.356 -4.685 1.00 95.00 157 THR A CA 1
ATOM 1254 C C . THR A 1 157 ? -4.851 3.259 -4.381 1.00 95.00 157 THR A C 1
ATOM 1256 O O . THR A 1 157 ? -4.522 2.303 -3.669 1.00 95.00 157 THR A O 1
ATOM 1259 N N . LYS A 1 158 ? -6.073 3.376 -4.912 1.00 91.75 158 LYS A N 1
ATOM 1260 C CA . LYS A 1 158 ? -7.182 2.456 -4.592 1.00 91.75 158 LYS A CA 1
ATOM 1261 C C . LYS A 1 158 ? -7.233 1.214 -5.480 1.00 91.75 158 LYS A C 1
ATOM 1263 O O . LYS A 1 158 ? -7.660 0.153 -5.023 1.00 91.75 158 LYS A O 1
ATOM 1268 N N . THR A 1 159 ? -6.737 1.305 -6.713 1.00 90.06 159 THR A N 1
ATOM 1269 C CA . THR A 1 159 ? -6.802 0.205 -7.685 1.00 90.06 159 THR A CA 1
ATOM 1270 C C . THR A 1 159 ? -6.037 -1.028 -7.201 1.00 90.06 159 THR A C 1
ATOM 1272 O O . THR A 1 159 ? -4.853 -0.965 -6.859 1.00 90.06 159 THR A O 1
ATOM 1275 N N . ARG A 1 160 ? -6.717 -2.179 -7.191 1.00 86.44 160 ARG A N 1
ATOM 1276 C CA . ARG A 1 160 ? -6.144 -3.499 -6.888 1.00 86.44 160 ARG A CA 1
ATOM 1277 C C . ARG A 1 160 ? -5.957 -4.279 -8.179 1.00 86.44 160 ARG A C 1
ATOM 1279 O O . ARG A 1 160 ? -6.780 -4.191 -9.080 1.00 86.44 160 ARG A O 1
ATOM 1286 N N . VAL A 1 161 ? -4.874 -5.050 -8.253 1.00 84.62 161 VAL A N 1
ATOM 1287 C CA . VAL A 1 161 ? -4.474 -5.751 -9.480 1.00 84.62 161 VAL A CA 1
ATOM 1288 C C . VAL A 1 161 ? -4.034 -7.173 -9.149 1.00 84.62 161 VAL A C 1
ATOM 1290 O O . VAL A 1 161 ? -3.165 -7.386 -8.296 1.00 84.62 161 VAL A O 1
ATOM 1293 N N . GLY A 1 162 ? -4.634 -8.142 -9.845 1.00 79.19 162 GLY A N 1
ATOM 1294 C CA . GLY A 1 162 ? -4.305 -9.567 -9.742 1.00 79.19 162 GLY A CA 1
ATOM 1295 C C . GLY A 1 162 ? -4.860 -10.288 -8.510 1.00 79.19 162 GLY A C 1
ATOM 1296 O O . GLY A 1 162 ? -4.429 -11.397 -8.214 1.00 79.19 162 GLY A O 1
ATOM 1297 N N . HIS A 1 163 ? -5.794 -9.686 -7.767 1.00 79.06 163 HIS A N 1
ATOM 1298 C CA . HIS A 1 163 ? -6.572 -10.405 -6.756 1.00 79.06 163 HIS A CA 1
ATOM 1299 C C . HIS A 1 163 ? -7.943 -9.760 -6.524 1.00 79.06 163 HIS A C 1
ATOM 1301 O O . HIS A 1 163 ? -8.077 -8.538 -6.574 1.00 79.06 163 HIS A O 1
ATOM 1307 N N . GLY A 1 164 ? -8.944 -10.590 -6.223 1.00 76.44 164 GLY A N 1
ATOM 1308 C CA . GLY A 1 164 ? -10.289 -10.145 -5.857 1.00 76.44 164 GLY A CA 1
ATOM 1309 C C . GLY A 1 164 ? -10.438 -9.771 -4.378 1.00 76.44 164 GLY A C 1
ATOM 1310 O O . GLY A 1 164 ? -9.485 -9.841 -3.589 1.00 76.44 164 GLY A O 1
ATOM 1311 N N . ILE A 1 165 ? -11.667 -9.395 -4.015 1.00 73.25 165 ILE A N 1
ATOM 1312 C CA . ILE A 1 165 ? -12.119 -9.266 -2.625 1.00 73.25 165 ILE A CA 1
ATOM 1313 C C . ILE A 1 165 ? -12.241 -10.667 -2.024 1.00 73.25 165 ILE A C 1
ATOM 1315 O O . ILE A 1 165 ? -12.796 -11.567 -2.648 1.00 73.25 165 ILE A O 1
ATOM 1319 N N . ASN A 1 166 ? -11.731 -10.859 -0.808 1.00 69.06 166 ASN A N 1
ATOM 1320 C CA . ASN A 1 166 ? -11.945 -12.095 -0.067 1.00 69.06 166 ASN A CA 1
ATOM 1321 C C . ASN A 1 166 ? -12.207 -11.771 1.407 1.00 69.06 166 ASN A C 1
ATOM 1323 O O . ASN A 1 166 ? -11.276 -11.467 2.153 1.00 69.06 166 ASN A O 1
ATOM 1327 N N . LEU A 1 167 ? -13.480 -11.843 1.805 1.00 67.75 167 LEU A N 1
ATOM 1328 C CA . LEU A 1 167 ? -13.934 -11.584 3.176 1.00 67.75 167 LEU A CA 1
ATOM 1329 C C . LEU A 1 167 ? -13.237 -12.497 4.195 1.00 67.75 167 LEU A C 1
ATOM 1331 O O . LEU A 1 167 ? -12.853 -12.039 5.264 1.00 67.75 167 LEU A O 1
ATOM 1335 N N . GLY A 1 168 ? -12.945 -13.749 3.824 1.00 66.31 168 GLY A N 1
ATOM 1336 C CA . GLY A 1 168 ? -12.228 -14.710 4.672 1.00 66.31 168 GLY A CA 1
ATOM 1337 C C . GLY A 1 168 ? -10.771 -14.343 4.986 1.00 66.31 168 GLY A C 1
ATOM 1338 O O . GLY A 1 168 ? -10.095 -15.073 5.706 1.00 66.31 168 GLY A O 1
ATOM 1339 N N . ARG A 1 169 ? -10.253 -13.233 4.441 1.00 69.44 169 ARG A N 1
ATOM 1340 C CA . ARG A 1 169 ? -8.909 -12.697 4.728 1.00 69.44 169 ARG A CA 1
ATOM 1341 C C . ARG A 1 169 ? -8.930 -11.445 5.600 1.00 69.44 169 ARG A C 1
ATOM 1343 O O . ARG A 1 169 ? -7.860 -10.937 5.942 1.00 69.44 169 ARG A O 1
ATOM 1350 N N . MET A 1 170 ? -10.115 -10.954 5.955 1.00 76.62 170 MET A N 1
ATOM 1351 C CA . MET A 1 170 ? -10.264 -9.866 6.910 1.00 76.62 170 MET A CA 1
ATOM 1352 C C . MET A 1 170 ? -9.954 -10.360 8.319 1.00 76.62 170 MET A C 1
ATOM 1354 O O . MET A 1 170 ? -10.221 -11.505 8.684 1.00 76.62 170 MET A O 1
ATOM 1358 N N . LYS A 1 171 ? -9.340 -9.489 9.118 1.00 73.56 171 LYS A N 1
ATOM 1359 C CA . LYS A 1 171 ? -9.045 -9.805 10.509 1.00 73.56 171 LYS A CA 1
ATOM 1360 C C . LYS A 1 171 ? -10.308 -9.565 11.327 1.00 73.56 171 LYS A C 1
ATOM 1362 O O . LYS A 1 171 ? -10.735 -8.424 11.431 1.00 73.56 171 LYS A O 1
ATOM 1367 N N . ILE A 1 172 ? -10.820 -10.623 11.947 1.00 76.38 172 ILE A N 1
ATOM 1368 C CA . ILE A 1 172 ? -11.840 -10.510 12.991 1.00 76.38 172 ILE A CA 1
ATOM 1369 C C . ILE A 1 172 ? -11.210 -9.766 14.174 1.00 76.38 172 ILE A C 1
ATOM 1371 O O . ILE A 1 172 ? -10.127 -10.146 14.657 1.00 76.38 172 ILE A O 1
ATOM 1375 N N . THR A 1 173 ? -11.848 -8.680 14.588 1.00 79.56 173 THR A N 1
ATOM 1376 C CA . THR A 1 173 ? -11.443 -7.853 15.726 1.00 79.56 173 THR A CA 1
ATOM 1377 C C . THR A 1 173 ? -11.494 -8.653 17.027 1.00 79.56 173 THR A C 1
ATOM 1379 O O . THR A 1 173 ? -12.051 -9.750 17.096 1.00 79.56 173 THR A O 1
ATOM 1382 N N . ARG A 1 174 ? -10.848 -8.141 18.082 1.00 80.00 174 ARG A N 1
ATOM 1383 C CA . ARG A 1 174 ? -10.887 -8.815 19.387 1.00 80.00 174 ARG A CA 1
ATOM 1384 C C . ARG A 1 174 ? -12.316 -8.852 19.936 1.00 80.00 174 ARG A C 1
ATOM 1386 O O . ARG A 1 174 ? -12.729 -9.895 20.416 1.00 80.00 174 ARG A O 1
ATOM 1393 N N . GLU A 1 175 ? -13.050 -7.757 19.788 1.00 81.69 175 GLU A N 1
ATOM 1394 C CA . GLU A 1 175 ? -14.435 -7.619 20.246 1.00 81.69 175 GLU A CA 1
ATOM 1395 C C . GLU A 1 175 ? -15.370 -8.595 19.525 1.00 81.69 175 GLU A C 1
ATOM 1397 O O . GLU A 1 175 ? -16.100 -9.333 20.177 1.00 81.69 175 GLU A O 1
ATOM 1402 N N . GLU A 1 176 ? -15.277 -8.702 18.195 1.00 82.94 176 GLU A N 1
ATOM 1403 C CA . GLU A 1 176 ? -16.042 -9.700 17.432 1.00 82.94 176 GLU A CA 1
ATOM 1404 C C . GLU A 1 176 ? -15.679 -11.133 17.851 1.00 82.94 176 GLU A C 1
ATOM 1406 O O . GLU A 1 176 ? -16.551 -11.994 17.946 1.00 82.94 176 GLU A O 1
ATOM 1411 N N . LYS A 1 177 ? -14.401 -11.414 18.151 1.00 84.56 177 LYS A N 1
ATOM 1412 C CA . LYS A 1 177 ? -13.992 -12.731 18.670 1.00 84.56 177 LYS A CA 1
ATOM 1413 C C . LYS A 1 177 ? -14.559 -13.014 20.057 1.00 84.56 177 LYS A C 1
ATOM 1415 O O . LYS A 1 177 ? -14.948 -14.148 20.311 1.00 84.56 177 LYS A O 1
ATOM 1420 N N . GLU A 1 178 ? -14.572 -12.023 20.941 1.00 86.88 178 GLU A N 1
ATOM 1421 C CA . GLU A 1 178 ? -15.139 -12.130 22.290 1.00 86.88 178 GLU A CA 1
ATOM 1422 C C . GLU A 1 178 ? -16.660 -12.327 22.234 1.00 86.88 178 GLU A C 1
ATOM 1424 O O . GLU A 1 178 ? -17.199 -13.145 22.977 1.00 86.88 178 GLU A O 1
ATOM 1429 N N . ASP A 1 179 ? -17.352 -11.654 21.312 1.00 87.44 179 ASP A N 1
ATOM 1430 C CA . ASP A 1 179 ? -18.784 -11.847 21.077 1.00 87.44 179 ASP A CA 1
ATOM 1431 C C . ASP A 1 179 ? -19.098 -13.250 20.533 1.00 87.44 179 ASP A C 1
ATOM 1433 O O . ASP A 1 179 ? -19.964 -13.944 21.069 1.00 87.44 179 ASP A O 1
ATOM 1437 N N . ILE A 1 180 ? -18.334 -13.721 19.540 1.00 86.56 180 ILE A N 1
ATOM 1438 C CA . ILE A 1 180 ? -18.445 -15.095 19.026 1.00 86.56 180 ILE A CA 1
ATOM 1439 C C . ILE A 1 180 ? -18.171 -16.109 20.144 1.00 86.56 180 ILE A C 1
ATOM 1441 O O . ILE A 1 180 ? -18.919 -17.075 20.286 1.00 86.56 180 ILE A O 1
ATOM 1445 N N . ALA A 1 181 ? -17.137 -15.890 20.962 1.00 88.50 181 ALA A N 1
ATOM 1446 C CA . ALA A 1 181 ? -16.813 -16.761 22.091 1.00 88.50 181 ALA A CA 1
ATOM 1447 C C . ALA A 1 181 ? -17.971 -16.830 23.098 1.00 88.50 181 ALA A C 1
ATOM 1449 O O . ALA A 1 181 ? -18.405 -17.927 23.441 1.00 88.50 181 ALA A O 1
ATOM 1450 N N . ARG A 1 182 ? -18.551 -15.684 23.477 1.00 89.62 182 ARG A N 1
ATOM 1451 C CA . ARG A 1 182 ? -19.752 -15.614 24.329 1.00 89.62 182 ARG A CA 1
ATOM 1452 C C . ARG A 1 182 ? -20.937 -16.378 23.738 1.00 89.62 182 ARG A C 1
ATOM 1454 O O . ARG A 1 182 ? -21.649 -17.073 24.459 1.00 89.62 182 ARG A O 1
ATOM 1461 N N . LYS A 1 183 ? -21.188 -16.255 22.432 1.00 90.56 183 LYS A N 1
ATOM 1462 C CA . LYS A 1 183 ? -22.283 -16.978 21.756 1.00 90.56 183 LYS A CA 1
ATOM 1463 C C . LYS A 1 183 ? -22.060 -18.495 21.773 1.00 90.56 183 LYS A C 1
ATOM 1465 O O . LYS A 1 183 ? -23.009 -19.246 21.996 1.00 90.56 183 LYS A O 1
ATOM 1470 N N . LEU A 1 184 ? -20.812 -18.937 21.608 1.00 89.31 184 LEU A N 1
ATOM 1471 C CA . LEU A 1 184 ? -20.423 -20.347 21.711 1.00 89.31 184 LEU A CA 1
ATOM 1472 C C . LEU A 1 184 ? -20.548 -20.886 23.144 1.00 89.31 184 LEU A C 1
ATOM 1474 O O . LEU A 1 184 ? -21.061 -21.989 23.327 1.00 89.31 184 LEU A O 1
ATOM 1478 N N . GLU A 1 185 ? -20.143 -20.116 24.158 1.00 92.69 185 GLU A N 1
ATOM 1479 C CA . GLU A 1 185 ? -20.323 -20.471 25.578 1.00 92.69 185 GLU A CA 1
ATOM 1480 C C . GLU A 1 185 ? -21.802 -20.666 25.929 1.00 92.69 185 GLU A C 1
ATOM 1482 O O . GLU A 1 185 ? -22.164 -21.617 26.624 1.00 92.69 185 GLU A O 1
ATOM 1487 N N . ASN A 1 186 ? -22.671 -19.831 25.358 1.00 92.38 186 ASN A N 1
ATOM 1488 C CA . ASN A 1 186 ? -24.123 -19.935 25.497 1.00 92.38 186 ASN A CA 1
ATOM 1489 C C . ASN A 1 186 ? -24.760 -21.033 24.625 1.00 92.38 186 ASN A C 1
ATOM 1491 O O . ASN A 1 186 ? -25.985 -21.124 24.559 1.00 92.38 186 ASN A O 1
ATOM 1495 N N . LYS A 1 187 ? -23.954 -21.879 23.965 1.00 91.06 187 LYS A N 1
ATOM 1496 C CA . LYS A 1 187 ? -24.398 -22.992 23.105 1.00 91.06 187 LYS A CA 1
ATOM 1497 C C . LYS A 1 187 ? -25.363 -22.567 21.996 1.00 91.06 187 LYS A C 1
ATOM 1499 O O . LYS A 1 187 ? -26.206 -23.358 21.569 1.00 91.06 187 LYS A O 1
ATOM 1504 N N . ILE A 1 188 ? -25.242 -21.329 21.519 1.00 89.12 188 ILE A N 1
ATOM 1505 C CA . ILE A 1 188 ? -26.015 -20.872 20.368 1.00 89.12 188 ILE A CA 1
ATOM 1506 C C . ILE A 1 188 ? -25.592 -21.720 19.156 1.00 89.12 188 ILE A C 1
ATOM 1508 O O . ILE A 1 188 ? -24.389 -21.910 18.943 1.00 89.12 188 ILE A O 1
ATOM 1512 N N . PRO A 1 189 ? -26.542 -22.257 18.367 1.00 91.62 189 PRO A N 1
ATOM 1513 C CA . PRO A 1 189 ? -26.223 -23.034 17.177 1.00 91.62 189 PRO A CA 1
ATOM 1514 C C . PRO A 1 189 ? -25.296 -22.261 16.239 1.00 91.62 189 PRO A C 1
ATOM 1516 O O . PRO A 1 189 ? -25.527 -21.085 15.964 1.00 91.62 189 PRO A O 1
ATOM 1519 N N . ILE A 1 190 ? -24.269 -22.935 15.713 1.00 86.44 190 ILE A N 1
ATOM 1520 C CA . ILE A 1 190 ? -23.266 -22.311 14.835 1.00 86.44 190 ILE A CA 1
ATOM 1521 C C . ILE A 1 190 ? -23.936 -21.627 13.637 1.00 86.44 190 ILE A C 1
ATOM 1523 O O . ILE A 1 190 ? -23.523 -20.538 13.256 1.00 86.44 190 ILE A O 1
ATOM 1527 N N . GLU A 1 191 ? -24.998 -22.217 13.084 1.00 85.50 191 GLU A N 1
ATOM 1528 C CA . GLU A 1 191 ? -25.745 -21.625 11.969 1.00 85.50 191 GLU A CA 1
ATOM 1529 C C . GLU A 1 191 ? -26.359 -20.266 12.332 1.00 85.50 191 GLU A C 1
ATOM 1531 O O . GLU A 1 191 ? -26.192 -19.311 11.582 1.00 85.50 191 GLU A O 1
ATOM 1536 N N . ALA A 1 192 ? -26.942 -20.129 13.527 1.00 84.19 192 ALA A N 1
ATOM 1537 C CA . ALA A 1 192 ? -27.496 -18.860 14.000 1.00 84.19 192 ALA A CA 1
ATOM 1538 C C . ALA A 1 192 ? -26.407 -17.797 14.244 1.00 84.19 192 ALA A C 1
ATOM 1540 O O . ALA A 1 192 ? -26.622 -16.617 13.977 1.00 84.19 192 ALA A O 1
ATOM 1541 N N . ILE A 1 193 ? -25.218 -18.206 14.707 1.00 82.81 193 ILE A N 1
ATOM 1542 C CA . ILE A 1 193 ? -24.062 -17.302 14.841 1.00 82.81 193 ILE A CA 1
ATOM 1543 C C . ILE A 1 193 ? -23.599 -16.818 13.459 1.00 82.81 193 ILE A C 1
ATOM 1545 O O . ILE A 1 193 ? -23.272 -15.644 13.291 1.00 82.81 193 ILE A O 1
ATOM 1549 N N . LEU A 1 194 ? -23.567 -17.709 12.465 1.00 82.06 194 LEU A N 1
ATOM 1550 C CA . LEU A 1 194 ? -23.161 -17.377 11.098 1.00 82.06 194 LEU A CA 1
ATOM 1551 C C . LEU A 1 194 ? -24.160 -16.441 10.407 1.00 82.06 194 LEU A C 1
ATOM 1553 O O . LEU A 1 194 ? -23.723 -15.546 9.683 1.00 82.06 194 LEU A O 1
ATOM 1557 N N . ASP A 1 195 ? -25.463 -16.621 10.630 1.00 81.56 195 ASP A N 1
ATOM 1558 C CA . ASP A 1 195 ? -26.500 -15.710 10.132 1.00 81.56 195 ASP A CA 1
ATOM 1559 C C . ASP A 1 195 ? -26.375 -14.314 10.744 1.00 81.56 195 ASP A C 1
ATOM 1561 O O . ASP A 1 195 ? -26.390 -13.319 10.023 1.00 81.56 195 ASP A O 1
ATOM 1565 N N . ASP A 1 196 ? -26.156 -14.220 12.055 1.00 80.19 196 ASP A N 1
ATOM 1566 C CA . ASP A 1 196 ? -25.976 -12.933 12.734 1.00 80.19 196 ASP A CA 1
ATOM 1567 C C . ASP A 1 196 ? -24.748 -12.163 12.206 1.00 80.19 196 ASP A C 1
ATOM 1569 O O . ASP A 1 196 ? -24.812 -10.961 11.941 1.00 80.19 196 ASP A O 1
ATOM 1573 N N . ILE A 1 197 ? -23.644 -12.873 11.939 1.00 75.75 197 ILE A N 1
ATOM 1574 C CA . ILE A 1 197 ? -22.444 -12.287 11.319 1.00 75.75 197 ILE A CA 1
ATOM 1575 C C . ILE A 1 197 ? -22.732 -11.834 9.884 1.00 75.75 197 ILE A C 1
ATOM 1577 O O . ILE A 1 197 ? -22.307 -10.750 9.496 1.00 75.75 197 ILE A O 1
ATOM 1581 N N . ARG A 1 198 ? -23.448 -12.634 9.083 1.00 73.06 198 ARG A N 1
ATOM 1582 C CA . ARG A 1 198 ? -23.794 -12.278 7.694 1.00 73.06 198 ARG A CA 1
ATOM 1583 C C . ARG A 1 198 ? -24.694 -11.051 7.609 1.00 73.06 198 ARG A C 1
ATOM 1585 O O . ARG A 1 198 ? -24.543 -10.282 6.670 1.00 73.06 198 ARG A O 1
ATOM 1592 N N . ASN A 1 199 ? -25.580 -10.866 8.583 1.00 68.88 199 ASN A N 1
ATOM 1593 C CA . ASN A 1 199 ? -26.472 -9.709 8.665 1.00 68.88 199 ASN A CA 1
ATOM 1594 C C . ASN A 1 199 ? -25.791 -8.444 9.224 1.00 68.88 199 ASN A C 1
ATOM 1596 O O . ASN A 1 199 ? -26.382 -7.369 9.178 1.00 68.88 199 ASN A O 1
ATOM 1600 N N . SER A 1 200 ? -24.562 -8.561 9.740 1.00 63.00 200 SER A N 1
ATOM 1601 C CA . SER A 1 200 ? -23.784 -7.449 10.306 1.00 63.00 200 SER A CA 1
ATOM 1602 C C . SER A 1 200 ? -22.727 -6.870 9.347 1.00 63.00 200 SER A C 1
ATOM 1604 O O . SER A 1 200 ? -21.999 -5.95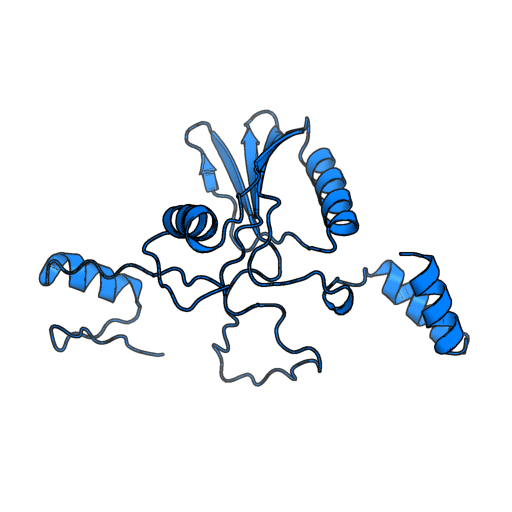3 9.737 1.00 63.00 200 SER A O 1
ATOM 1606 N N . VAL A 1 201 ? -22.608 -7.413 8.126 1.00 54.19 201 VAL A N 1
ATOM 1607 C CA . VAL A 1 201 ? -21.628 -7.021 7.089 1.00 54.19 201 VAL A CA 1
ATOM 1608 C C . VAL A 1 201 ? -22.282 -6.182 6.000 1.00 54.19 201 VAL A C 1
ATOM 1610 O O . VAL A 1 201 ? -23.369 -6.574 5.528 1.00 54.19 201 VAL A O 1
#

InterPro domains:
  IPR013087 Zinc finger C2H2-type [PF00096] (4-27)
  IPR013087 Zinc finger C2H2-type [PS00028] (6-27)
  IPR013087 Zinc finger C2H2-type [PS50157] (4-27)
  IPR013087 Zinc finger C2H2-type [SM00355] (4-27)
  IPR013087 Zinc finger C2H2-type [SM00355] (35-58)
  IPR036236 Zinc finger C2H2 superfamily [SSF57667] (4-54)
  IPR052797 Regulatory Factors in Gene Expression and Cell Death [PTHR33936] (2-200)